Protein AF-A0A2W4LCB9-F1 (afdb_monomer)

Foldseek 3Di:
DDDDDPDDPDPPDPDPDPDDDPPDPVVVVVVVVVVVVVVVVVVVVVVVVVVVVVVVVVVVVLVCQQVQWAKFWWAFQDPQCNLDVDHLVPDDLVSLLVSVVVQDDPVVNVVVCVVPNSVPDHSVVSSVCCCVPRRDTAGPDTGTPCCRPVVVVVVVVVCCVPPVRIDMDIDGNDDPQQCPADADPRSVNGHCVVVVVVVVVVVVVCCVPCVVVVVVVVCCLPPPDDPDPVSVVVVVVVVVVVPDDPVVVVVVD

Solvent-accessible surface area (backbone atoms only — not comparable to full-atom values): 14638 Å² total; per-residue (Å²): 136,81,89,80,82,84,76,81,85,73,76,81,75,78,78,79,61,90,81,66,73,75,88,41,74,69,56,46,53,50,53,50,51,56,47,51,53,51,49,51,53,52,50,50,50,53,50,49,54,51,50,50,51,51,50,53,50,50,51,51,49,51,54,51,53,25,70,36,29,24,35,29,29,34,30,54,74,39,55,72,70,77,74,36,99,56,61,80,87,77,52,52,50,70,58,48,52,50,50,44,55,75,67,43,56,73,68,58,50,53,49,50,38,70,78,52,46,67,88,80,45,54,50,64,59,50,46,52,49,36,48,67,67,42,37,30,75,39,77,79,47,78,41,36,31,62,50,44,69,79,36,38,77,55,52,53,50,52,37,53,73,76,34,75,78,44,46,81,42,85,42,62,67,76,42,72,62,26,55,68,26,50,68,48,96,49,77,93,66,34,18,46,28,55,61,52,51,49,52,52,51,51,51,49,54,48,47,67,52,50,47,60,51,50,53,51,50,51,51,40,58,72,76,68,55,65,100,46,74,69,53,55,52,50,54,51,50,51,53,50,60,72,70,52,60,68,68,58,58,70,70,71,112

Mean predicted aligned error: 12.99 Å

Secondary structure (DSSP, 8-state):
----------PPPP---TTPPP-SHHHHHHHHHHHHHHHHHHHHHHHHHHHHHHHHHHHHHHHHHHHHEEEEEEEESS-HHHH-SS-TTTS-HHHHHHHHHHHS-HHHHHHHHHHS-GGGS-HHHHHHHHHHHTS-EEEEEEE-HHHHHHSHHHHHHHHHHH-TTPEEEEEESSSHHHHHSPP-SSGGG--SHHHHHHHHHHHHHHHHHHHHHHHHHHHIIIII--S-HHHHHHHHHHHHHHHS-HHHHHHH-

pLDDT: mean 84.39, std 12.14, range [38.0, 98.12]

Sequence (253 aa):
MSVSLSAGTEAPAPERALGSLPSTDAEIRRNIAARRARGAVWRWLFAGALAFGILALATLLCTVVDGAFGLAVYEHSVDPRELSDRSLEELSQPELVEIFRANVSAGLFRRYDRERPLAERSAEDVRELIYERVVERRVVASYGLGESLLRRAAVERETAERHPGGVLEWRSWVSLDFLTRPMSSVPERAGIRTALLGSVWMIALTMLIAFPVGVAAAIYLEEYAGRCWWNRLIETNINNLAGVPSIIYGMLG

Nearest PDB structures (foldseek):
  2wa9-assembly2_B  TM=3.145E-01  e=1.152E+00  Escherichia coli
  3o2h-assembly1_A  TM=3.035E-01  e=1.304E+00  Escherichia coli K-12
  3o1f-assembly2_B  TM=3.273E-01  e=1.890E+00  Escherichia coli
  1r6o-assembly1_C  TM=3.177E-01  e=1.670E+00  Escherichia coli

Structure (mmCIF, N/CA/C/O backbone):
data_AF-A0A2W4LCB9-F1
#
_entry.id   AF-A0A2W4LCB9-F1
#
loop_
_atom_site.group_PDB
_atom_site.id
_atom_site.type_symbol
_atom_site.label_atom_id
_atom_site.label_alt_id
_atom_site.label_comp_id
_atom_site.label_asym_id
_atom_site.label_entity_id
_atom_site.label_seq_id
_atom_site.pdbx_PDB_ins_code
_atom_site.Cartn_x
_atom_site.Cartn_y
_atom_site.Cartn_z
_atom_site.occupancy
_atom_site.B_iso_or_equiv
_atom_site.auth_seq_id
_atom_site.auth_comp_id
_atom_site.auth_asym_id
_atom_site.auth_atom_id
_atom_site.pdbx_PDB_model_num
ATOM 1 N N . MET A 1 1 ? 16.446 -21.425 -99.992 1.00 39.00 1 MET A N 1
ATOM 2 C CA . MET A 1 1 ? 16.745 -20.002 -99.743 1.00 39.00 1 MET A CA 1
ATOM 3 C C . MET A 1 1 ? 15.894 -19.553 -98.560 1.00 39.00 1 MET A C 1
ATOM 5 O O . MET A 1 1 ? 14.684 -19.468 -98.690 1.00 39.00 1 MET A O 1
ATOM 9 N N . SER A 1 2 ? 16.557 -19.472 -97.399 1.00 38.00 2 SER A N 1
ATOM 10 C CA . SER A 1 2 ? 16.243 -18.717 -96.168 1.00 38.00 2 SER A CA 1
ATOM 11 C C . SER A 1 2 ? 14.820 -18.740 -95.582 1.00 38.00 2 SER A C 1
ATOM 13 O O . SER A 1 2 ? 13.956 -17.951 -95.951 1.00 38.00 2 SER A O 1
ATOM 15 N N . VAL A 1 3 ? 14.665 -19.578 -94.552 1.00 44.09 3 VAL A N 1
ATOM 16 C CA . VAL A 1 3 ? 13.722 -19.409 -93.436 1.00 44.09 3 VAL A CA 1
ATOM 17 C C . VAL A 1 3 ? 14.169 -18.199 -92.604 1.00 44.09 3 VAL A C 1
ATOM 19 O O . VAL A 1 3 ? 15.294 -18.198 -92.109 1.00 44.09 3 VAL A O 1
ATOM 22 N N . SER A 1 4 ? 13.302 -17.200 -92.428 1.00 42.72 4 SER A N 1
ATOM 23 C CA . SER A 1 4 ? 13.537 -16.061 -91.529 1.00 42.72 4 SER A CA 1
ATOM 24 C C . SER A 1 4 ? 12.499 -16.079 -90.409 1.00 42.72 4 SER A C 1
ATOM 26 O O . SER A 1 4 ? 11.345 -15.703 -90.601 1.00 42.72 4 SER A O 1
ATOM 28 N N . LEU A 1 5 ? 12.925 -16.562 -89.241 1.00 48.06 5 LEU A N 1
ATOM 29 C CA . LEU A 1 5 ? 12.217 -16.456 -87.968 1.00 48.06 5 LEU A CA 1
ATOM 30 C C . LEU A 1 5 ? 12.157 -14.978 -87.554 1.00 48.06 5 LEU A C 1
ATOM 32 O O . LEU A 1 5 ? 13.190 -14.355 -87.317 1.00 48.06 5 LEU A O 1
ATOM 36 N N . SER A 1 6 ? 10.948 -14.421 -87.465 1.00 44.59 6 SER A N 1
ATOM 37 C CA . SER A 1 6 ? 10.710 -13.097 -86.885 1.00 44.59 6 SER A CA 1
ATOM 38 C C . SER A 1 6 ? 10.839 -13.199 -85.365 1.00 44.59 6 SER A C 1
ATOM 40 O O . SER A 1 6 ? 9.889 -13.571 -84.678 1.00 44.59 6 SER A O 1
ATOM 42 N N . ALA A 1 7 ? 12.035 -12.918 -84.851 1.00 48.12 7 ALA A N 1
ATOM 43 C CA . ALA A 1 7 ? 12.294 -12.786 -83.424 1.00 48.12 7 ALA A CA 1
ATOM 44 C C . ALA A 1 7 ? 11.496 -11.602 -82.857 1.00 48.12 7 ALA A C 1
ATOM 46 O O . ALA A 1 7 ? 11.539 -10.494 -83.393 1.00 48.12 7 ALA A O 1
ATOM 47 N N . GLY A 1 8 ? 10.749 -11.858 -81.783 1.00 46.38 8 GLY A N 1
ATOM 48 C CA . GLY A 1 8 ? 10.017 -10.840 -81.045 1.00 46.38 8 GLY A CA 1
ATOM 49 C C . GLY A 1 8 ? 10.965 -9.804 -80.448 1.00 46.38 8 GLY A C 1
ATOM 50 O O . GLY A 1 8 ? 11.916 -10.140 -79.747 1.00 46.38 8 GLY A O 1
ATOM 51 N N . THR A 1 9 ? 10.688 -8.533 -80.708 1.00 49.69 9 THR A N 1
ATOM 52 C CA . THR A 1 9 ? 11.251 -7.410 -79.962 1.00 49.69 9 THR A CA 1
ATOM 53 C C . THR A 1 9 ? 10.410 -7.183 -78.709 1.00 49.69 9 THR A C 1
ATOM 55 O O . THR A 1 9 ? 9.580 -6.276 -78.668 1.00 49.69 9 THR A O 1
ATOM 58 N N . GLU A 1 10 ? 10.604 -8.015 -77.686 1.00 51.06 10 GLU A N 1
ATOM 59 C CA . GLU A 1 10 ? 10.320 -7.586 -76.317 1.00 51.06 10 GLU A CA 1
ATOM 60 C C . GLU A 1 10 ? 11.487 -6.706 -75.868 1.00 51.06 10 GLU A C 1
ATOM 62 O O . GLU A 1 10 ? 12.637 -7.143 -75.804 1.00 51.06 10 GLU A O 1
ATOM 67 N N . ALA A 1 11 ? 11.200 -5.428 -75.618 1.00 58.31 11 ALA A N 1
ATOM 68 C CA . ALA A 1 11 ? 12.146 -4.541 -74.962 1.00 58.31 11 ALA A CA 1
ATOM 69 C C . ALA A 1 11 ? 12.524 -5.152 -73.599 1.00 58.31 11 ALA A C 1
ATOM 71 O O . ALA A 1 11 ? 11.623 -5.595 -72.879 1.00 58.31 11 ALA A O 1
ATOM 72 N N . PRO A 1 12 ? 13.815 -5.190 -73.221 1.00 52.12 12 PRO A N 1
ATOM 73 C CA . PRO A 1 12 ? 14.209 -5.743 -71.934 1.00 52.12 12 PRO A CA 1
ATOM 74 C C . PRO A 1 12 ? 13.508 -4.960 -70.819 1.00 52.12 12 PRO A C 1
ATOM 76 O O . PRO A 1 12 ? 13.600 -3.732 -70.751 1.00 52.12 12 PRO A O 1
ATOM 79 N N . ALA A 1 13 ? 12.766 -5.672 -69.967 1.00 56.66 13 ALA A N 1
ATOM 80 C CA . ALA A 1 13 ? 12.145 -5.087 -68.788 1.00 56.66 13 ALA A CA 1
ATOM 81 C C . ALA A 1 13 ? 13.235 -4.407 -67.940 1.00 56.66 13 ALA A C 1
ATOM 83 O O . ALA A 1 13 ? 14.288 -5.014 -67.729 1.00 56.66 13 ALA A O 1
ATOM 84 N N . PRO A 1 14 ? 13.024 -3.167 -67.460 1.00 58.41 14 PRO A N 1
ATOM 85 C CA . PRO A 1 14 ? 14.053 -2.456 -66.723 1.00 58.41 14 PRO A CA 1
ATOM 86 C C . PRO A 1 14 ? 14.386 -3.235 -65.452 1.00 58.41 14 PRO A C 1
ATOM 88 O O . PRO A 1 14 ? 13.528 -3.489 -64.602 1.00 58.41 14 PRO A O 1
ATOM 91 N N . GLU A 1 15 ? 15.651 -3.627 -65.359 1.00 56.91 15 GLU A N 1
ATOM 92 C CA . GLU A 1 15 ? 16.248 -4.289 -64.213 1.00 56.91 15 GLU A CA 1
ATOM 93 C C . GLU A 1 15 ? 16.057 -3.371 -62.996 1.00 56.91 15 GLU A C 1
ATOM 95 O O . GLU A 1 15 ? 16.656 -2.298 -62.897 1.00 56.91 15 GLU A O 1
ATOM 100 N N . ARG A 1 16 ? 15.130 -3.725 -62.093 1.00 55.84 16 ARG A N 1
ATOM 101 C CA . ARG A 1 16 ? 14.898 -2.955 -60.864 1.00 55.84 16 ARG A CA 1
ATOM 102 C C . ARG A 1 16 ? 16.122 -3.101 -59.972 1.00 55.84 16 ARG A C 1
ATOM 104 O O . ARG A 1 16 ? 16.186 -4.001 -59.139 1.00 55.84 16 ARG A O 1
ATOM 111 N N . ALA A 1 17 ? 17.068 -2.184 -60.133 1.00 54.31 17 ALA A N 1
ATOM 112 C CA . ALA A 1 17 ? 18.167 -1.987 -59.209 1.00 54.31 17 ALA A CA 1
ATOM 113 C C . ALA A 1 17 ? 17.589 -1.728 -57.810 1.00 54.31 17 ALA A C 1
ATOM 115 O O . ALA A 1 17 ? 17.040 -0.654 -57.529 1.00 54.31 17 ALA A O 1
ATOM 116 N N . LEU A 1 18 ? 17.680 -2.744 -56.950 1.00 53.50 18 LEU A N 1
ATOM 117 C CA . LEU A 1 18 ? 17.428 -2.666 -55.515 1.00 53.50 18 LEU A CA 1
ATOM 118 C C . LEU A 1 18 ? 18.322 -1.558 -54.938 1.00 53.50 18 LEU A C 1
ATOM 120 O O . LEU A 1 18 ? 19.508 -1.768 -54.712 1.00 53.50 18 LEU A O 1
ATOM 124 N N . GLY A 1 19 ? 17.752 -0.363 -54.752 1.00 59.06 19 GLY A N 1
ATOM 125 C CA . GLY A 1 19 ? 18.449 0.804 -54.199 1.00 59.06 19 GLY A CA 1
ATOM 126 C C . GLY A 1 19 ? 18.495 2.053 -55.086 1.00 59.06 19 GLY A C 1
ATOM 127 O O . GLY A 1 19 ? 19.059 3.055 -54.656 1.00 59.06 19 GLY A O 1
ATOM 128 N N . SER A 1 20 ? 17.898 2.052 -56.282 1.00 65.88 20 SER A N 1
ATOM 129 C CA . SER A 1 20 ? 17.786 3.287 -57.074 1.00 65.88 20 SER A CA 1
ATOM 130 C C . SER A 1 20 ? 16.819 4.279 -56.410 1.00 65.88 20 SER A C 1
ATOM 132 O O . SER A 1 20 ? 15.684 3.944 -56.059 1.00 65.88 20 SER A O 1
ATOM 134 N N . LEU A 1 21 ? 17.291 5.509 -56.178 1.00 65.56 21 LEU A N 1
ATOM 135 C CA . LEU A 1 21 ? 16.442 6.600 -55.704 1.00 65.56 21 LEU A CA 1
ATOM 136 C C . LEU A 1 21 ? 15.338 6.850 -56.744 1.00 65.56 21 LEU A C 1
ATOM 138 O O . LEU A 1 21 ? 15.631 6.817 -57.939 1.00 65.56 21 LEU A O 1
ATOM 142 N N . PRO A 1 22 ? 14.083 7.091 -56.321 1.00 68.38 22 PRO A N 1
ATOM 143 C CA . PRO A 1 22 ? 12.976 7.310 -57.247 1.00 68.38 22 PRO A CA 1
ATOM 144 C C . PRO A 1 22 ? 13.312 8.474 -58.185 1.00 68.38 22 PRO A C 1
ATOM 146 O O . PRO A 1 22 ? 13.498 9.603 -57.736 1.00 68.38 22 PRO A O 1
ATOM 149 N N . SER A 1 23 ? 13.418 8.186 -59.480 1.00 72.25 23 SER A N 1
ATOM 150 C CA . SER A 1 23 ? 13.933 9.121 -60.487 1.00 72.25 23 SER A CA 1
ATOM 151 C C . SER A 1 23 ? 12.860 10.042 -61.068 1.00 72.25 23 SER A C 1
ATOM 153 O O . SER A 1 23 ? 13.175 10.957 -61.823 1.00 72.25 23 SER A O 1
ATOM 155 N N . THR A 1 24 ? 11.584 9.805 -60.749 1.00 80.00 24 THR A N 1
ATOM 156 C CA . THR A 1 24 ? 10.453 10.535 -61.336 1.00 80.00 24 THR A CA 1
ATOM 157 C C . THR A 1 24 ? 9.559 11.139 -60.256 1.00 80.00 24 THR A C 1
ATOM 159 O O . THR A 1 24 ? 9.131 10.450 -59.327 1.00 80.00 24 THR A O 1
ATOM 162 N N . ASP A 1 25 ? 9.172 12.408 -60.419 1.00 77.12 25 ASP A N 1
ATOM 163 C CA . ASP A 1 25 ? 8.283 13.132 -59.493 1.00 77.12 25 ASP A CA 1
ATOM 164 C C . ASP A 1 25 ? 6.966 12.395 -59.202 1.00 77.12 25 ASP A C 1
ATOM 166 O O . ASP A 1 25 ? 6.405 12.482 -58.106 1.00 77.12 25 ASP A O 1
ATOM 170 N N . ALA A 1 26 ? 6.450 11.639 -60.175 1.00 77.50 26 ALA A N 1
ATOM 171 C CA . ALA A 1 26 ? 5.250 10.825 -60.009 1.00 77.50 26 ALA A CA 1
ATOM 172 C C . ALA A 1 26 ? 5.455 9.656 -59.023 1.00 77.50 26 ALA A C 1
ATOM 174 O O . ALA A 1 26 ? 4.574 9.389 -58.200 1.00 77.50 26 ALA A O 1
ATOM 175 N N . GLU A 1 27 ? 6.615 8.996 -59.060 1.00 74.56 27 GLU A N 1
ATOM 176 C CA . GLU A 1 27 ? 6.967 7.899 -58.150 1.00 74.56 27 GLU A CA 1
ATOM 177 C C . GLU A 1 27 ? 7.253 8.412 -56.738 1.00 74.56 27 GLU A C 1
ATOM 179 O O . GLU A 1 27 ? 6.781 7.826 -55.760 1.00 74.56 27 GLU A O 1
ATOM 184 N N . ILE A 1 28 ? 7.939 9.556 -56.622 1.00 77.12 28 ILE A N 1
ATOM 185 C CA . ILE A 1 28 ? 8.176 10.240 -55.343 1.00 77.12 28 ILE A CA 1
ATOM 186 C C . ILE A 1 28 ? 6.841 10.594 -54.679 1.00 77.12 28 ILE A C 1
ATOM 188 O O . ILE A 1 28 ? 6.607 10.227 -53.524 1.00 77.12 28 ILE A O 1
ATOM 192 N N . ARG A 1 29 ? 5.919 11.243 -55.407 1.00 79.12 29 ARG A N 1
ATOM 193 C CA . ARG A 1 29 ? 4.597 11.617 -54.871 1.00 79.12 29 ARG A CA 1
ATOM 194 C C . ARG A 1 29 ? 3.776 10.401 -54.445 1.00 79.12 29 ARG A C 1
ATOM 196 O O . ARG A 1 29 ? 3.176 10.428 -53.370 1.00 79.12 29 ARG A O 1
ATOM 203 N N . ARG A 1 30 ? 3.786 9.318 -55.229 1.00 78.44 30 ARG A N 1
ATOM 204 C CA . ARG A 1 30 ? 3.079 8.070 -54.894 1.00 78.44 30 ARG A CA 1
ATOM 205 C C . ARG A 1 30 ? 3.659 7.406 -53.639 1.00 78.44 30 ARG A C 1
ATOM 207 O O . ARG A 1 30 ? 2.902 7.020 -52.748 1.00 78.44 30 ARG A O 1
ATOM 214 N N . ASN A 1 31 ? 4.985 7.339 -53.522 1.00 80.00 31 ASN A N 1
ATOM 215 C CA . ASN A 1 31 ? 5.661 6.774 -52.354 1.00 80.00 31 ASN A CA 1
ATOM 216 C C . ASN A 1 31 ? 5.443 7.612 -51.086 1.00 80.00 31 ASN A C 1
ATOM 218 O O . ASN A 1 31 ? 5.194 7.048 -50.019 1.00 80.00 31 ASN A O 1
ATOM 222 N N . ILE A 1 32 ? 5.476 8.945 -51.185 1.00 83.06 32 ILE A N 1
ATOM 223 C CA . ILE A 1 32 ? 5.187 9.845 -50.059 1.00 83.06 32 ILE A CA 1
ATOM 224 C C . ILE A 1 32 ? 3.721 9.726 -49.630 1.00 83.06 32 ILE A C 1
ATOM 226 O O . ILE A 1 32 ? 3.457 9.611 -48.434 1.00 83.06 32 ILE A O 1
ATOM 230 N N . ALA A 1 33 ? 2.769 9.695 -50.568 1.00 82.25 33 ALA A N 1
ATOM 231 C CA . ALA A 1 33 ? 1.350 9.527 -50.254 1.00 82.25 33 ALA A CA 1
ATOM 232 C C . ALA A 1 33 ? 1.078 8.186 -49.548 1.00 82.25 33 ALA A C 1
ATOM 234 O O . ALA A 1 33 ? 0.445 8.159 -48.491 1.00 82.25 33 ALA A O 1
ATOM 235 N N . ALA A 1 34 ? 1.645 7.086 -50.057 1.00 79.00 34 ALA A N 1
ATOM 236 C CA . ALA A 1 34 ? 1.526 5.765 -49.441 1.00 79.00 34 ALA A CA 1
ATOM 237 C C . ALA A 1 34 ? 2.197 5.683 -48.056 1.00 79.00 34 ALA A C 1
ATOM 239 O O . ALA A 1 34 ? 1.736 4.939 -47.188 1.00 79.00 34 ALA A O 1
ATOM 240 N N . ARG A 1 35 ? 3.291 6.422 -47.824 1.00 83.31 35 ARG A N 1
ATOM 241 C CA . ARG A 1 35 ? 3.939 6.528 -46.504 1.00 83.31 35 ARG A CA 1
ATOM 242 C C . ARG A 1 35 ? 3.135 7.395 -45.538 1.00 83.31 35 ARG A C 1
ATOM 244 O O . ARG A 1 35 ? 3.004 7.013 -44.383 1.00 83.31 35 ARG A O 1
ATOM 251 N N . ARG A 1 36 ? 2.553 8.510 -45.996 1.00 83.62 36 ARG A N 1
ATOM 252 C CA . ARG A 1 36 ? 1.676 9.368 -45.179 1.00 83.62 36 ARG A CA 1
ATOM 253 C C . ARG A 1 36 ? 0.410 8.635 -44.747 1.00 83.62 36 ARG A C 1
ATOM 255 O O . ARG A 1 36 ? 0.050 8.725 -43.580 1.00 83.62 36 ARG A O 1
ATOM 262 N N . ALA A 1 37 ? -0.212 7.866 -45.640 1.00 81.81 37 ALA A N 1
ATOM 263 C CA . ALA A 1 37 ? -1.373 7.043 -45.302 1.00 81.81 37 ALA A CA 1
ATOM 264 C C . ALA A 1 37 ? -1.021 5.977 -44.250 1.00 81.81 37 ALA A C 1
ATOM 266 O O . ALA A 1 37 ? -1.672 5.897 -43.212 1.00 81.81 37 ALA A O 1
ATOM 267 N N . ARG A 1 38 ? 0.071 5.223 -44.458 1.00 83.94 38 ARG A N 1
ATOM 268 C CA . ARG A 1 38 ? 0.562 4.245 -43.471 1.00 83.94 38 ARG A CA 1
ATOM 269 C C . ARG A 1 38 ? 0.935 4.899 -42.139 1.00 83.94 38 ARG A C 1
ATOM 271 O O . ARG A 1 38 ? 0.560 4.391 -41.091 1.00 83.94 38 ARG A O 1
ATOM 278 N N . GLY A 1 39 ? 1.622 6.039 -42.168 1.00 87.44 39 GLY A N 1
ATOM 279 C CA . GLY A 1 39 ? 1.977 6.803 -40.971 1.00 87.44 39 GLY A CA 1
ATOM 280 C C . GLY A 1 39 ? 0.754 7.325 -40.217 1.00 87.44 39 GLY A C 1
ATOM 281 O O . GLY A 1 39 ? 0.742 7.304 -38.991 1.00 87.44 39 GLY A O 1
ATOM 282 N N . ALA A 1 40 ? -0.304 7.730 -40.925 1.00 88.81 40 ALA A N 1
ATOM 283 C CA . ALA A 1 40 ? -1.564 8.124 -40.305 1.00 88.81 40 ALA A CA 1
ATOM 284 C C . ALA A 1 40 ? -2.244 6.942 -39.599 1.00 88.81 40 ALA A C 1
ATOM 286 O O . ALA A 1 40 ? -2.695 7.112 -38.470 1.00 88.81 40 ALA A O 1
ATOM 287 N N . VAL A 1 41 ? -2.260 5.755 -40.216 1.00 91.94 41 VAL A N 1
ATOM 288 C CA . VAL A 1 41 ? -2.784 4.527 -39.590 1.00 91.94 41 VAL A CA 1
ATOM 289 C C . VAL A 1 41 ? -2.001 4.188 -38.321 1.00 91.94 41 VAL A C 1
ATOM 291 O O . VAL A 1 41 ? -2.604 4.031 -37.265 1.00 91.94 41 VAL A O 1
ATOM 294 N N . TRP A 1 42 ? -0.666 4.158 -38.387 1.00 93.38 42 TRP A N 1
ATOM 295 C CA . TRP A 1 42 ? 0.172 3.909 -37.209 1.00 93.38 42 TRP A CA 1
ATOM 296 C C . TRP A 1 42 ? -0.042 4.952 -36.113 1.00 93.38 42 TRP A C 1
ATOM 298 O O . TRP A 1 42 ? -0.179 4.590 -34.950 1.00 93.38 42 TRP A O 1
ATOM 308 N N . ARG A 1 43 ? -0.139 6.238 -36.466 1.00 92.88 43 ARG A N 1
ATOM 309 C CA . ARG A 1 43 ? -0.417 7.308 -35.500 1.00 92.88 43 ARG A CA 1
ATOM 310 C C . ARG A 1 43 ? -1.751 7.097 -34.785 1.00 92.88 43 ARG A C 1
ATOM 312 O O . ARG A 1 43 ? -1.810 7.288 -33.577 1.00 92.88 43 ARG A O 1
ATOM 319 N N . TRP A 1 44 ? -2.798 6.690 -35.504 1.00 95.00 44 TRP A N 1
ATOM 320 C CA . TRP A 1 44 ? -4.094 6.379 -34.898 1.00 95.00 44 TRP A CA 1
ATOM 321 C C . TRP A 1 44 ? -4.053 5.119 -34.034 1.00 95.00 44 TRP A C 1
ATOM 323 O O . TRP A 1 44 ? -4.651 5.123 -32.964 1.00 95.00 44 TRP A O 1
ATOM 333 N N . LEU A 1 45 ? -3.306 4.086 -34.435 1.00 96.00 45 LEU A N 1
ATOM 334 C CA . LEU A 1 45 ? -3.087 2.899 -33.603 1.00 96.00 45 LEU A CA 1
ATOM 335 C C . LEU A 1 45 ? -2.374 3.256 -32.292 1.00 96.00 45 LEU A C 1
ATOM 337 O O . LEU A 1 45 ? -2.851 2.886 -31.224 1.00 96.00 45 LEU A O 1
ATOM 341 N N . PHE A 1 46 ? -1.283 4.025 -32.354 1.00 95.94 46 PHE A N 1
ATOM 342 C CA . PHE A 1 46 ? -0.565 4.479 -31.159 1.00 95.94 46 PHE A CA 1
ATOM 343 C C . PHE A 1 46 ? -1.424 5.385 -30.274 1.00 95.94 46 PHE A C 1
ATOM 345 O O . PHE A 1 46 ? -1.453 5.202 -29.060 1.00 95.94 46 PHE A O 1
ATOM 352 N N . ALA A 1 47 ? -2.155 6.335 -30.866 1.00 95.50 47 ALA A N 1
ATOM 353 C CA . ALA A 1 47 ? -3.064 7.201 -30.120 1.00 95.50 47 ALA A CA 1
ATOM 354 C C . ALA A 1 47 ? -4.201 6.402 -29.464 1.00 95.50 47 ALA A C 1
ATOM 356 O O . ALA A 1 47 ? -4.545 6.665 -28.316 1.00 95.50 47 ALA A O 1
ATOM 357 N N . GLY A 1 48 ? -4.744 5.400 -30.161 1.00 97.31 48 GLY A N 1
ATOM 358 C CA . GLY A 1 48 ? -5.757 4.493 -29.627 1.00 97.31 48 GLY A CA 1
ATOM 359 C C . GLY A 1 48 ? -5.229 3.645 -28.471 1.00 97.31 48 GLY A C 1
ATOM 360 O O . GLY A 1 48 ? -5.882 3.560 -27.436 1.00 97.31 48 GLY A O 1
ATOM 361 N N . ALA A 1 49 ? -4.025 3.082 -28.604 1.00 97.31 49 ALA A N 1
ATOM 362 C CA . ALA A 1 49 ? -3.373 2.327 -27.535 1.00 97.31 49 ALA A CA 1
ATOM 363 C C . ALA A 1 49 ? -3.108 3.198 -26.296 1.00 97.31 49 ALA A C 1
ATOM 365 O O . ALA A 1 49 ? -3.375 2.773 -25.173 1.00 97.31 49 ALA A O 1
ATOM 366 N N . LEU A 1 50 ? -2.649 4.439 -26.494 1.00 96.62 50 LEU A N 1
ATOM 367 C CA . LEU A 1 50 ? -2.454 5.398 -25.408 1.00 96.62 50 LEU A CA 1
ATOM 368 C C . LEU A 1 50 ? -3.782 5.766 -24.733 1.00 96.62 50 LEU A C 1
ATOM 370 O O . LEU A 1 50 ? -3.864 5.755 -23.509 1.00 96.62 50 LEU A O 1
ATOM 374 N N . ALA A 1 51 ? -4.827 6.052 -25.514 1.00 97.38 51 ALA A N 1
ATOM 375 C CA . ALA A 1 51 ? -6.150 6.375 -24.985 1.00 97.38 51 ALA A CA 1
ATOM 376 C C . ALA A 1 51 ? -6.743 5.208 -24.185 1.00 97.38 51 ALA A C 1
ATOM 378 O O . ALA A 1 51 ? -7.272 5.420 -23.096 1.00 97.38 51 ALA A O 1
ATOM 379 N N . PHE A 1 52 ? -6.597 3.977 -24.682 1.00 97.69 52 PHE A N 1
ATOM 380 C CA . PHE A 1 52 ? -6.986 2.775 -23.952 1.00 97.69 52 PHE A CA 1
ATOM 381 C C . PHE A 1 52 ? -6.208 2.638 -22.639 1.00 97.69 52 PHE A C 1
ATOM 383 O O . PHE A 1 52 ? -6.815 2.402 -21.599 1.00 97.69 52 PHE A O 1
ATOM 390 N N . GLY A 1 53 ? -4.886 2.843 -22.661 1.00 97.38 53 GLY A N 1
ATOM 391 C CA . GLY A 1 53 ? -4.054 2.808 -21.458 1.00 97.38 53 GLY A CA 1
ATOM 392 C C . GLY A 1 53 ? -4.468 3.852 -20.417 1.00 97.38 53 GLY A C 1
ATOM 393 O O . GLY A 1 53 ? -4.576 3.531 -19.237 1.00 97.38 53 GLY A O 1
ATOM 394 N N . ILE A 1 54 ? -4.768 5.079 -20.853 1.00 97.75 54 ILE A N 1
ATOM 395 C CA . ILE A 1 54 ? -5.266 6.150 -19.977 1.00 97.75 54 ILE A CA 1
ATOM 396 C C . ILE A 1 54 ? -6.625 5.778 -19.387 1.00 97.75 54 ILE A C 1
ATOM 398 O O . ILE A 1 54 ? -6.824 5.941 -18.186 1.00 97.75 54 ILE A O 1
ATOM 402 N N . LEU A 1 55 ? -7.549 5.263 -20.202 1.00 98.06 55 LEU A N 1
ATOM 403 C CA . LEU A 1 55 ? -8.866 4.843 -19.732 1.00 98.06 55 LEU A CA 1
ATOM 404 C C . LEU A 1 55 ? -8.747 3.712 -18.705 1.00 98.06 55 LEU A C 1
ATOM 406 O O . LEU A 1 55 ? -9.341 3.802 -17.637 1.00 98.06 55 LEU A O 1
ATOM 410 N N . ALA A 1 56 ? -7.936 2.691 -18.991 1.00 97.56 56 ALA A N 1
ATOM 411 C CA . ALA A 1 56 ? -7.694 1.580 -18.078 1.00 97.56 56 ALA A CA 1
ATOM 412 C C . ALA A 1 56 ? -7.080 2.056 -16.752 1.00 97.56 56 ALA A C 1
ATOM 414 O O . ALA A 1 56 ? -7.533 1.646 -15.685 1.00 97.56 56 ALA A O 1
ATOM 415 N N . LEU A 1 57 ? -6.095 2.961 -16.805 1.00 97.00 57 LEU A N 1
ATOM 416 C CA . LEU A 1 57 ? -5.487 3.551 -15.613 1.00 97.00 57 LEU A CA 1
ATOM 417 C C . LEU A 1 57 ? -6.492 4.393 -14.819 1.00 97.00 57 LEU A C 1
ATOM 419 O O . LEU A 1 57 ? -6.519 4.310 -13.595 1.00 97.00 57 LEU A O 1
ATOM 423 N N . ALA A 1 58 ? -7.330 5.179 -15.497 1.00 97.19 58 ALA A N 1
ATOM 424 C CA . ALA A 1 58 ? -8.369 5.975 -14.857 1.00 97.19 58 ALA A CA 1
ATOM 425 C C . ALA A 1 58 ? -9.405 5.079 -14.165 1.00 97.19 58 ALA A C 1
ATOM 427 O O . ALA A 1 58 ? -9.734 5.316 -13.006 1.00 97.19 58 ALA A O 1
ATOM 428 N N . THR A 1 59 ? -9.863 4.012 -14.828 1.00 96.62 59 THR A N 1
ATOM 429 C CA . THR A 1 59 ? -10.759 3.020 -14.224 1.00 96.62 59 THR A CA 1
ATOM 430 C C . THR A 1 59 ? -10.111 2.366 -13.011 1.00 96.62 59 THR A C 1
ATOM 432 O O . THR A 1 59 ? -10.733 2.317 -11.953 1.00 96.62 59 THR A O 1
ATOM 435 N N . LEU A 1 60 ? -8.854 1.928 -13.125 1.00 96.44 60 LEU A N 1
ATOM 436 C CA . LEU A 1 60 ? -8.123 1.346 -12.004 1.00 96.44 60 LEU A CA 1
ATOM 437 C C . LEU A 1 60 ? -8.039 2.333 -10.834 1.00 96.44 60 LEU A C 1
ATOM 439 O O . LEU A 1 60 ? -8.354 1.975 -9.702 1.00 96.44 60 LEU A O 1
ATOM 443 N N . LEU A 1 61 ? -7.690 3.590 -11.099 1.00 95.50 61 LEU A N 1
ATOM 444 C CA . LEU A 1 61 ? -7.610 4.614 -10.065 1.00 95.50 61 LEU A CA 1
ATOM 445 C C . LEU A 1 61 ? -8.967 4.838 -9.387 1.00 95.50 61 LEU A C 1
ATOM 447 O O . LEU A 1 61 ? -9.025 4.886 -8.161 1.00 95.50 61 LEU A O 1
ATOM 451 N N . CYS A 1 62 ? -10.056 4.904 -10.156 1.00 94.38 62 CYS A N 1
ATOM 452 C CA . CYS A 1 62 ? -11.405 4.992 -9.604 1.00 94.38 62 CYS A CA 1
ATOM 453 C C . CYS A 1 62 ? -11.733 3.789 -8.712 1.00 94.38 62 CYS A C 1
ATOM 455 O O . CYS A 1 62 ? -12.234 3.994 -7.614 1.00 94.38 62 CYS A O 1
ATOM 457 N N . THR A 1 63 ? -11.403 2.561 -9.126 1.00 94.25 63 THR A N 1
ATOM 458 C CA . THR A 1 63 ? -11.641 1.363 -8.295 1.00 94.25 63 THR A CA 1
ATOM 459 C C . THR A 1 63 ? -10.815 1.362 -7.010 1.00 94.25 63 THR A C 1
ATOM 461 O O . THR A 1 63 ? -11.308 0.968 -5.958 1.00 94.25 63 THR A O 1
ATOM 464 N N . VAL A 1 64 ? -9.572 1.851 -7.066 1.00 93.88 64 VAL A N 1
ATOM 465 C CA . VAL A 1 64 ? -8.700 1.951 -5.891 1.00 93.88 64 VAL A CA 1
ATOM 466 C C . VAL A 1 64 ? -9.234 2.991 -4.913 1.00 93.88 64 VAL A C 1
ATOM 468 O O . VAL A 1 64 ? -9.304 2.721 -3.719 1.00 93.88 64 VAL A O 1
ATOM 471 N N . VAL A 1 65 ? -9.632 4.167 -5.403 1.00 93.56 65 VAL A N 1
ATOM 472 C CA . VAL A 1 65 ? -10.217 5.221 -4.563 1.00 93.56 65 VAL A CA 1
ATOM 473 C C . VAL A 1 65 ? -11.544 4.758 -3.963 1.00 93.56 65 VAL A C 1
ATOM 475 O O . VAL A 1 65 ? -11.777 4.978 -2.778 1.00 93.56 65 VAL A O 1
ATOM 478 N N . ASP A 1 66 ? -12.378 4.074 -4.746 1.00 94.19 66 ASP A N 1
ATOM 479 C CA . ASP A 1 66 ? -13.649 3.528 -4.275 1.00 94.19 66 ASP A CA 1
ATOM 480 C C . ASP A 1 66 ? -13.465 2.503 -3.149 1.00 94.19 66 ASP A C 1
ATOM 482 O O . ASP A 1 66 ? -14.170 2.568 -2.149 1.00 94.19 66 ASP A O 1
ATOM 486 N N . GLY A 1 67 ? -12.465 1.623 -3.252 1.00 89.25 67 GLY A N 1
ATOM 487 C CA . GLY A 1 67 ? -12.140 0.665 -2.192 1.00 89.25 67 GLY A CA 1
ATOM 488 C C . GLY A 1 67 ? -11.401 1.267 -0.988 1.00 89.25 67 GLY A C 1
ATOM 489 O O . GLY A 1 67 ? -11.450 0.711 0.107 1.00 89.25 67 GLY A O 1
ATOM 490 N N . ALA A 1 68 ? -10.704 2.394 -1.160 1.00 90.31 68 ALA A N 1
ATOM 491 C CA . ALA A 1 68 ? -9.878 2.996 -0.111 1.00 90.31 68 ALA A CA 1
ATOM 492 C C . ALA A 1 68 ? -10.671 3.832 0.908 1.00 90.31 68 ALA A C 1
ATOM 494 O O . ALA A 1 68 ? -10.208 4.015 2.041 1.00 90.31 68 ALA A O 1
ATOM 495 N N . PHE A 1 69 ? -11.844 4.336 0.525 1.00 93.25 69 PHE A N 1
ATOM 496 C CA . PHE A 1 69 ? -12.648 5.248 1.334 1.00 93.25 69 PHE A CA 1
ATOM 497 C C . PHE A 1 69 ? -14.115 4.833 1.313 1.00 93.25 69 PHE A C 1
ATOM 499 O O . PHE A 1 69 ? -14.627 4.467 0.264 1.00 93.25 69 PHE A O 1
ATOM 506 N N . GLY A 1 70 ? -14.814 4.958 2.439 1.00 91.62 70 GLY A N 1
ATOM 507 C CA . GLY A 1 70 ? -16.252 4.710 2.476 1.00 91.62 70 GLY A CA 1
ATOM 508 C C . GLY A 1 70 ? -16.790 4.511 3.885 1.00 91.62 70 GLY A C 1
ATOM 509 O O . GLY A 1 70 ? -16.193 4.961 4.864 1.00 91.62 70 GLY A O 1
ATOM 510 N N . LEU A 1 71 ? -17.938 3.852 3.986 1.00 90.81 71 LEU A N 1
ATOM 511 C CA . LEU A 1 71 ? -18.575 3.496 5.246 1.00 90.81 71 LEU A CA 1
ATOM 512 C C . LEU A 1 71 ? -18.190 2.076 5.651 1.00 90.81 71 LEU A C 1
ATOM 514 O O . LEU A 1 71 ? -18.192 1.156 4.838 1.00 90.81 71 LEU A O 1
ATOM 518 N N . ALA A 1 72 ? -17.901 1.895 6.931 1.00 89.44 72 ALA A N 1
ATOM 519 C CA . ALA A 1 72 ? -17.697 0.594 7.542 1.00 89.44 72 ALA A CA 1
ATOM 520 C C . ALA A 1 72 ? -18.715 0.394 8.668 1.00 89.44 72 ALA A C 1
ATOM 522 O O . ALA A 1 72 ? -19.019 1.325 9.416 1.00 89.44 72 ALA A O 1
ATOM 523 N N . VAL A 1 73 ? -19.242 -0.823 8.765 1.00 88.69 73 VAL A N 1
ATOM 524 C CA . VAL A 1 73 ? -20.142 -1.255 9.833 1.00 88.69 73 VAL A CA 1
ATOM 525 C C . VAL A 1 73 ? -19.297 -1.870 10.928 1.00 88.69 73 VAL A C 1
ATOM 527 O O . VAL A 1 73 ? -18.614 -2.873 10.703 1.00 88.69 73 VAL A O 1
ATOM 530 N N . TYR A 1 74 ? -19.357 -1.263 12.105 1.00 82.88 74 TYR A N 1
ATOM 531 C CA . TYR A 1 74 ? -18.700 -1.758 13.299 1.00 82.88 74 TYR A CA 1
ATOM 532 C C . TYR A 1 74 ? -19.721 -2.444 14.190 1.00 82.88 74 TYR A C 1
ATOM 534 O O . TYR A 1 74 ? -20.660 -1.798 14.651 1.00 82.88 74 TYR A O 1
ATOM 542 N N . GLU A 1 75 ? -19.496 -3.717 14.481 1.00 82.19 75 GLU A N 1
ATOM 543 C CA . GLU A 1 75 ? -20.220 -4.442 15.524 1.00 82.19 75 GLU A CA 1
ATOM 544 C C . GLU A 1 75 ? -19.247 -4.807 16.643 1.00 82.19 75 GLU A C 1
ATOM 546 O O . GLU A 1 75 ? -18.049 -5.014 16.417 1.00 82.19 75 GLU A O 1
ATOM 551 N N . HIS A 1 76 ? -19.755 -4.851 17.871 1.00 77.44 76 HIS A N 1
ATOM 552 C CA . HIS A 1 76 ? -18.998 -5.404 18.985 1.00 77.44 76 HIS A CA 1
ATOM 553 C C . HIS A 1 76 ? -18.927 -6.919 18.820 1.00 77.44 76 HIS A C 1
ATOM 555 O O . HIS A 1 76 ? -19.951 -7.558 18.599 1.00 77.44 76 HIS A O 1
ATOM 561 N N . SER A 1 77 ? -17.724 -7.494 18.916 1.00 67.19 77 SER A N 1
ATOM 562 C CA . SER A 1 77 ? -17.561 -8.946 18.765 1.00 67.19 77 SER A CA 1
ATOM 563 C C . SER A 1 77 ? -18.349 -9.743 19.812 1.00 67.19 77 SER A C 1
ATOM 565 O O . SER A 1 77 ? -18.765 -10.860 19.516 1.00 67.19 77 SER A O 1
ATOM 567 N N . VAL A 1 78 ? -18.524 -9.182 21.012 1.00 73.12 78 VAL A N 1
ATOM 568 C CA . VAL A 1 78 ? -19.422 -9.659 22.070 1.00 73.12 78 VAL A CA 1
ATOM 569 C C . VAL A 1 78 ? -19.984 -8.423 22.775 1.00 73.12 78 VAL A C 1
ATOM 571 O O . VAL A 1 78 ? -19.212 -7.524 23.131 1.00 73.12 78 VAL A O 1
ATOM 574 N N . ASP A 1 79 ? -21.304 -8.341 22.955 1.00 69.81 79 ASP A N 1
ATOM 575 C CA . ASP A 1 79 ? -21.915 -7.235 23.702 1.00 69.81 79 ASP A CA 1
ATOM 576 C C . ASP A 1 79 ? -21.494 -7.343 25.183 1.00 69.81 79 ASP A C 1
ATOM 578 O O . ASP A 1 79 ? -21.587 -8.429 25.764 1.00 69.81 79 ASP A O 1
ATOM 582 N N . PRO A 1 80 ? -21.040 -6.255 25.839 1.00 68.81 80 PRO A N 1
ATOM 583 C CA . PRO A 1 80 ? -20.731 -6.256 27.271 1.00 68.81 80 PRO A CA 1
ATOM 584 C C . PRO A 1 80 ? -21.817 -6.874 28.153 1.00 68.81 80 PRO A C 1
ATOM 586 O O . PRO A 1 80 ? -21.508 -7.437 29.199 1.00 68.81 80 PRO A O 1
ATOM 589 N N . ARG A 1 81 ? -23.082 -6.771 27.731 1.00 67.69 81 ARG A N 1
ATOM 590 C CA . ARG A 1 81 ? -24.244 -7.300 28.453 1.00 67.69 81 ARG A CA 1
ATOM 591 C C . ARG A 1 81 ? -24.416 -8.811 28.313 1.00 67.69 81 ARG A C 1
ATOM 593 O O . ARG A 1 81 ?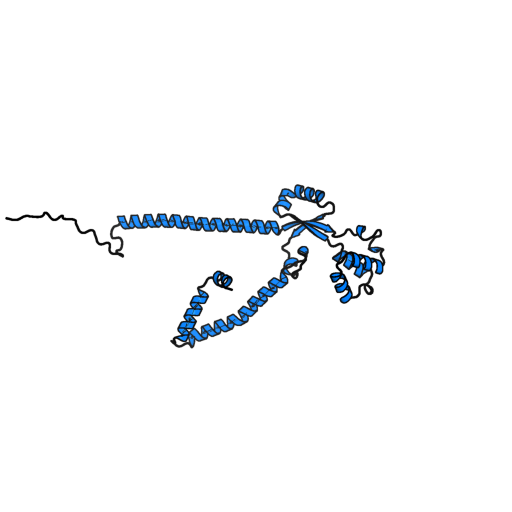 -25.092 -9.410 29.137 1.00 67.69 81 ARG A O 1
ATOM 600 N N . GLU A 1 82 ? -23.813 -9.429 27.300 1.00 72.81 82 GLU A N 1
ATOM 601 C CA . GLU A 1 82 ? -23.804 -10.888 27.127 1.00 72.81 82 GLU A CA 1
ATOM 602 C C . GLU A 1 82 ? -22.700 -11.561 27.956 1.00 72.81 82 GLU A C 1
ATOM 604 O O . GLU A 1 82 ? -22.772 -12.758 28.229 1.00 72.81 82 GLU A O 1
ATOM 609 N N . LEU A 1 83 ? -21.682 -10.801 28.379 1.00 74.00 83 LEU A N 1
ATOM 610 C CA . LEU A 1 83 ? -20.554 -11.318 29.160 1.00 74.00 83 LEU A CA 1
ATOM 611 C C . LEU A 1 83 ?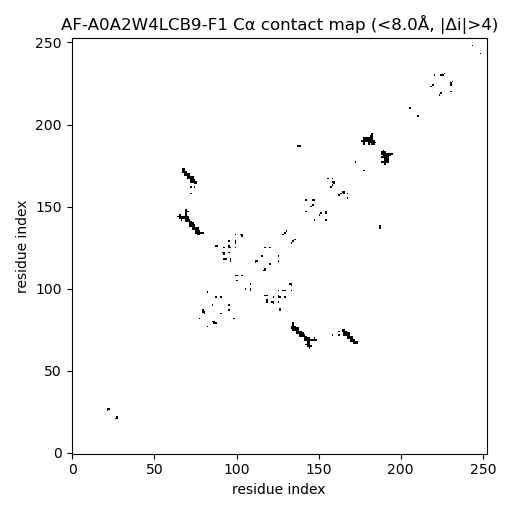 -20.912 -11.576 30.630 1.00 74.00 83 LEU A C 1
ATOM 613 O O . LEU A 1 83 ? -20.324 -12.464 31.250 1.00 74.00 83 LEU A O 1
ATOM 617 N N . SER A 1 84 ? -21.856 -10.816 31.192 1.00 76.06 84 SER A N 1
ATOM 618 C CA . SER A 1 84 ? -22.357 -11.010 32.556 1.00 76.06 84 SER A CA 1
ATOM 619 C C . SER A 1 84 ? -23.684 -10.291 32.807 1.00 76.06 84 SER A C 1
ATOM 621 O O . SER A 1 84 ? -23.913 -9.200 32.296 1.00 76.06 84 SER A O 1
ATOM 623 N N . ASP A 1 85 ? -24.506 -10.849 33.704 1.00 75.31 85 ASP A N 1
ATOM 624 C CA . ASP A 1 85 ? -25.776 -10.244 34.149 1.00 75.31 85 ASP A CA 1
ATOM 625 C C . ASP A 1 85 ? -25.592 -8.898 34.884 1.00 75.31 85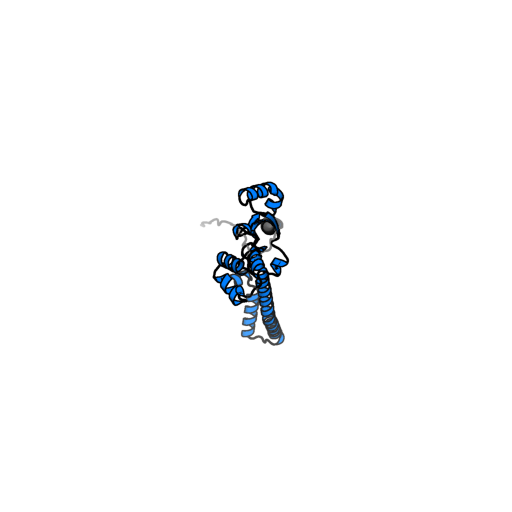 ASP A C 1
ATOM 627 O O . ASP A 1 85 ? -26.520 -8.094 34.981 1.00 75.31 85 ASP A O 1
ATOM 631 N N . ARG A 1 86 ? -24.393 -8.659 35.433 1.00 78.75 86 ARG A N 1
ATOM 632 C CA . ARG A 1 86 ? -23.982 -7.409 36.096 1.00 78.75 86 ARG A CA 1
ATOM 633 C C . ARG A 1 86 ? -23.017 -6.629 35.210 1.00 78.75 86 ARG A C 1
ATOM 635 O O . ARG A 1 86 ? -22.374 -7.209 34.341 1.00 78.75 86 ARG A O 1
ATOM 642 N N . SER A 1 87 ? -22.873 -5.327 35.452 1.00 79.62 87 SER A N 1
ATOM 643 C CA . SER A 1 87 ? -21.885 -4.516 34.730 1.00 79.62 87 SER A CA 1
ATOM 644 C C . SER A 1 87 ? -20.467 -5.040 34.980 1.00 79.62 87 SER A C 1
ATOM 646 O O . SER A 1 87 ? -20.118 -5.364 36.115 1.00 79.62 87 SER A O 1
ATOM 648 N N . LEU A 1 88 ? -19.620 -5.051 33.943 1.00 77.69 88 LEU A N 1
ATOM 649 C CA . LEU A 1 88 ? -18.201 -5.425 34.051 1.00 77.69 88 LEU A CA 1
ATOM 650 C C . LEU A 1 88 ? -17.438 -4.573 35.082 1.00 77.69 88 LEU A C 1
ATOM 652 O O . LEU A 1 88 ? -16.380 -4.974 35.557 1.00 77.69 88 LEU A O 1
ATOM 656 N N . GLU A 1 89 ? -17.958 -3.393 35.426 1.00 79.44 89 GLU A N 1
ATOM 657 C CA . GLU A 1 89 ? -17.384 -2.495 36.432 1.00 79.44 89 GLU A CA 1
ATOM 658 C C . GLU A 1 89 ? -17.608 -2.953 37.877 1.00 79.44 89 GLU A C 1
ATOM 660 O O . GLU A 1 89 ? -16.861 -2.552 38.767 1.00 79.44 89 GLU A O 1
ATOM 665 N N . GLU A 1 90 ? -18.613 -3.796 38.105 1.00 83.69 90 GLU A N 1
ATOM 666 C CA . GLU A 1 90 ? -19.005 -4.299 39.426 1.00 83.69 90 GLU A CA 1
ATOM 667 C C . GLU A 1 90 ? -18.392 -5.673 39.732 1.00 83.69 90 GLU A C 1
ATOM 669 O O . GLU A 1 90 ? -18.518 -6.183 40.848 1.00 83.69 90 GLU A O 1
ATOM 674 N N . LEU A 1 91 ? -17.750 -6.289 38.737 1.00 85.12 91 LEU A N 1
ATOM 675 C CA . LEU A 1 91 ? -17.163 -7.615 38.854 1.00 85.12 91 LEU A CA 1
ATOM 676 C C . LEU A 1 91 ? -15.819 -7.579 39.579 1.00 85.12 91 LEU A C 1
ATOM 678 O O . LEU A 1 91 ? -14.989 -6.684 39.407 1.00 85.12 91 LEU A O 1
ATOM 682 N N . SER A 1 92 ? -15.584 -8.619 40.369 1.00 86.94 92 SER A N 1
ATOM 683 C CA . SER A 1 92 ? -14.303 -8.851 41.018 1.00 86.94 92 SER A CA 1
ATOM 684 C C . SER A 1 92 ? -13.247 -9.317 40.009 1.00 86.94 92 SER A C 1
ATOM 686 O O . SER A 1 92 ? -13.546 -9.904 38.969 1.00 86.94 92 SER A O 1
ATOM 688 N N . GLN A 1 93 ? -11.973 -9.088 40.329 1.00 89.56 93 GLN A N 1
ATOM 689 C CA . GLN A 1 93 ? -10.854 -9.497 39.475 1.00 89.56 93 GLN A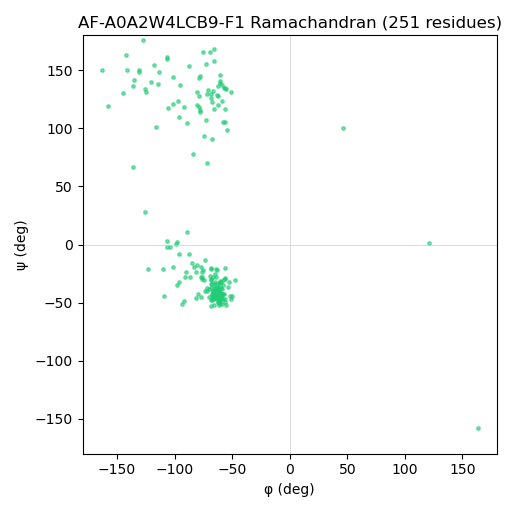 CA 1
ATOM 690 C C . GLN A 1 93 ? -10.900 -10.991 39.072 1.00 89.56 93 GLN A C 1
ATOM 692 O O . GLN A 1 93 ? -10.703 -11.267 37.889 1.00 89.56 93 GLN A O 1
ATOM 697 N N . PRO A 1 94 ? -11.182 -11.962 39.968 1.00 88.75 94 PRO A N 1
ATOM 698 C CA . PRO A 1 94 ? -11.253 -13.370 39.575 1.00 88.75 94 PRO A CA 1
ATOM 699 C C . PRO A 1 94 ? -12.359 -13.646 38.549 1.00 88.75 94 PRO A C 1
ATOM 701 O O . PRO A 1 94 ? -12.127 -14.385 37.596 1.00 88.75 94 PRO A O 1
ATOM 704 N N . GLU A 1 95 ? -13.525 -13.007 38.699 1.00 87.94 95 GLU A N 1
ATOM 705 C CA . GLU A 1 95 ? -14.644 -13.126 37.752 1.00 87.94 95 GLU A CA 1
ATOM 706 C C . GLU A 1 95 ? -14.258 -12.574 36.372 1.00 87.94 95 GLU A C 1
ATOM 708 O O . GLU A 1 95 ? -14.520 -13.207 35.352 1.00 87.94 95 GLU A O 1
ATOM 713 N N . LEU A 1 96 ? -13.557 -11.437 36.325 1.00 85.75 96 LEU A N 1
ATOM 714 C CA . LEU A 1 96 ? -13.056 -10.863 35.073 1.00 85.75 96 LEU A CA 1
ATOM 715 C C . LEU A 1 96 ? -12.034 -11.785 34.388 1.00 85.75 96 LEU A C 1
ATOM 717 O O . LEU A 1 96 ? -12.064 -11.950 33.170 1.00 85.75 96 LEU A O 1
ATOM 721 N N . VAL A 1 97 ? -11.147 -12.435 35.147 1.00 88.25 97 VAL A N 1
ATOM 722 C CA . VAL A 1 97 ? -10.183 -13.401 34.589 1.00 88.25 97 VAL A CA 1
ATOM 723 C C . VAL A 1 97 ? -10.890 -14.636 34.020 1.00 88.25 97 VAL A C 1
ATOM 725 O O . VAL A 1 97 ? -10.473 -15.139 32.973 1.00 88.25 97 VAL A O 1
ATOM 728 N N . GLU A 1 98 ? -11.958 -15.107 34.668 1.00 88.88 98 GLU A N 1
ATOM 729 C CA . GLU A 1 98 ? -12.805 -16.207 34.188 1.00 88.88 98 GLU A CA 1
ATOM 730 C C . GLU A 1 98 ? -13.472 -15.840 32.852 1.00 88.88 98 GLU A C 1
ATOM 732 O O . GLU A 1 98 ? -13.344 -16.574 31.870 1.00 88.88 98 GLU A O 1
ATOM 737 N N . ILE A 1 99 ? -14.096 -14.658 32.785 1.00 86.31 99 ILE A N 1
ATOM 738 C CA . ILE A 1 99 ? -14.731 -14.129 31.570 1.00 86.31 99 ILE A CA 1
ATOM 739 C C . ILE A 1 99 ? -13.700 -13.981 30.451 1.00 86.31 99 ILE A C 1
ATOM 741 O O . ILE A 1 99 ? -13.940 -14.415 29.323 1.00 86.31 99 ILE A O 1
ATOM 745 N N . PHE A 1 100 ? -12.528 -13.418 30.754 1.00 85.94 100 PHE A N 1
ATOM 746 C CA . PHE A 1 100 ? -11.451 -13.282 29.780 1.00 85.94 100 PHE A CA 1
ATOM 747 C C . PHE A 1 100 ? -11.008 -14.651 29.258 1.00 85.94 100 PHE A C 1
ATOM 749 O O . PHE A 1 100 ? -10.909 -14.838 28.051 1.00 85.94 100 PHE A O 1
ATOM 756 N N . ARG A 1 101 ? -10.802 -15.639 30.140 1.00 87.12 101 ARG A N 1
ATOM 757 C CA . ARG A 1 101 ? -10.429 -17.010 29.756 1.00 87.12 101 ARG A CA 1
ATOM 758 C C . ARG A 1 101 ? -11.485 -17.676 28.873 1.00 87.12 101 ARG A C 1
ATOM 760 O O . ARG A 1 101 ? -11.108 -18.365 27.930 1.00 87.12 101 ARG A O 1
ATOM 767 N N . ALA A 1 102 ? -12.767 -17.497 29.183 1.00 85.81 102 ALA A N 1
ATOM 768 C CA . ALA A 1 102 ? -13.869 -18.113 28.449 1.00 85.81 102 ALA A CA 1
ATOM 769 C C . ALA A 1 102 ? -14.029 -17.544 27.029 1.00 85.81 102 ALA A C 1
ATOM 771 O O . ALA A 1 102 ? -14.442 -18.266 26.124 1.00 85.81 102 ALA A O 1
ATOM 772 N N . ASN A 1 103 ? -13.665 -16.275 26.826 1.00 86.31 103 ASN A N 1
ATOM 773 C CA . ASN A 1 103 ? -13.899 -15.557 25.573 1.00 86.31 103 ASN A CA 1
ATOM 774 C C . ASN A 1 103 ? -12.649 -15.384 24.692 1.00 86.31 103 ASN A C 1
ATOM 776 O O . ASN A 1 103 ? -12.744 -14.853 23.588 1.00 86.31 103 ASN A O 1
ATOM 780 N N . VAL A 1 104 ? -11.472 -15.839 25.136 1.00 85.00 104 VAL A N 1
ATOM 781 C CA . VAL A 1 104 ? -10.236 -15.783 24.340 1.00 85.00 104 VAL A CA 1
ATOM 782 C C . VAL A 1 104 ? -9.673 -17.167 24.042 1.00 85.00 104 VAL A C 1
ATOM 784 O O . VAL A 1 104 ? -9.849 -18.126 24.789 1.00 85.00 104 VAL A O 1
ATOM 787 N N . SER A 1 105 ? -8.911 -17.280 22.951 1.00 84.69 105 SER A N 1
ATOM 788 C CA . SER A 1 105 ? -8.210 -18.532 22.649 1.00 84.69 105 SER A CA 1
ATOM 789 C C . SER A 1 105 ? -7.213 -18.904 23.757 1.00 84.69 105 SER A C 1
ATOM 791 O O . SER A 1 105 ? -6.518 -18.046 24.311 1.00 84.69 105 SER A O 1
ATOM 793 N N . ALA A 1 106 ? -7.042 -20.206 24.012 1.00 84.88 106 ALA A N 1
ATOM 794 C CA . ALA A 1 106 ? -6.076 -20.705 24.998 1.00 84.88 106 ALA A CA 1
ATOM 795 C C . ALA A 1 106 ? -4.632 -20.232 24.722 1.00 84.88 106 ALA A C 1
ATOM 797 O O . ALA A 1 106 ? -3.824 -20.092 25.639 1.00 84.88 106 ALA A O 1
ATOM 798 N N . GLY A 1 107 ? -4.289 -19.976 23.454 1.00 83.62 107 GLY A N 1
ATOM 799 C CA . GLY A 1 107 ? -3.007 -19.386 23.071 1.00 83.62 107 GLY A CA 1
ATOM 800 C C . GLY A 1 107 ? -2.855 -17.940 23.546 1.00 83.62 107 GLY A C 1
ATOM 801 O O . GLY A 1 107 ? -1.820 -17.604 24.121 1.00 83.62 107 GLY A O 1
ATOM 802 N N . LEU A 1 108 ? -3.888 -17.113 23.351 1.00 84.44 108 LEU A N 1
ATOM 803 C CA . LEU A 1 108 ? -3.891 -15.711 23.772 1.00 84.44 108 LEU A CA 1
ATOM 804 C C . LEU A 1 108 ? -3.840 -15.592 25.299 1.00 84.44 108 LEU A C 1
ATOM 806 O O . LEU A 1 108 ? -3.007 -14.850 25.814 1.00 84.44 108 LEU A O 1
ATOM 810 N N . PHE A 1 109 ? -4.647 -16.386 26.013 1.00 88.62 109 PHE A N 1
ATOM 811 C CA . PHE A 1 109 ? -4.637 -16.424 27.479 1.00 88.62 109 PHE A CA 1
ATOM 812 C C . PHE A 1 109 ? -3.234 -16.733 28.019 1.00 88.62 109 PHE A C 1
ATOM 814 O O . PHE A 1 109 ? -2.679 -15.960 28.796 1.00 88.62 109 PHE A O 1
ATOM 821 N N . ARG A 1 110 ? -2.605 -17.817 27.533 1.00 88.88 110 ARG A N 1
ATOM 822 C CA . ARG A 1 110 ? -1.247 -18.218 27.948 1.00 88.88 110 ARG A CA 1
ATOM 823 C C . ARG A 1 110 ? -0.187 -17.165 27.639 1.00 88.88 110 ARG A C 1
ATOM 825 O O . ARG A 1 110 ? 0.797 -17.073 28.366 1.00 88.88 110 ARG A O 1
ATOM 832 N N . ARG A 1 111 ? -0.344 -16.410 26.548 1.00 86.38 111 ARG A N 1
ATOM 833 C CA . ARG A 1 111 ? 0.590 -15.339 26.190 1.00 86.38 111 ARG A CA 1
ATOM 834 C C . ARG A 1 111 ? 0.539 -14.209 27.216 1.00 86.38 111 ARG A C 1
ATOM 836 O O . ARG A 1 111 ? 1.585 -13.849 27.745 1.00 86.38 111 ARG A O 1
ATOM 843 N N . TYR A 1 112 ? -0.652 -13.695 27.517 1.00 85.94 112 TYR A N 1
ATOM 844 C CA . TYR A 1 112 ? -0.811 -12.611 28.490 1.00 85.94 112 TYR A CA 1
ATOM 845 C C . TYR A 1 112 ? -0.404 -13.033 29.898 1.00 85.94 112 TYR A C 1
ATOM 847 O O . TYR A 1 112 ? 0.250 -12.256 30.591 1.00 85.94 112 TYR A O 1
ATOM 855 N N . ASP A 1 113 ? -0.733 -14.265 30.285 1.00 88.00 113 ASP A N 1
ATOM 856 C CA . ASP A 1 113 ? -0.367 -14.824 31.585 1.00 88.00 113 ASP A CA 1
ATOM 857 C C . ASP A 1 113 ? 1.156 -15.003 31.732 1.00 88.00 113 ASP A C 1
ATOM 859 O O . ASP A 1 113 ? 1.713 -14.768 32.799 1.00 88.00 113 ASP A O 1
ATOM 863 N N . ARG A 1 114 ? 1.863 -15.324 30.635 1.00 88.25 114 ARG A N 1
ATOM 864 C CA . ARG A 1 114 ? 3.334 -15.385 30.603 1.00 88.25 114 ARG A CA 1
ATOM 865 C C . ARG A 1 114 ? 3.992 -14.004 30.659 1.00 88.25 114 ARG A C 1
ATOM 867 O O . ARG A 1 114 ? 5.060 -13.880 31.247 1.00 88.25 114 ARG A O 1
ATOM 874 N N . GLU A 1 115 ? 3.410 -12.998 30.006 1.00 85.88 115 GLU A N 1
ATOM 875 C CA . GLU A 1 115 ? 3.939 -11.624 30.011 1.00 85.88 115 GLU A CA 1
ATOM 876 C C . GLU A 1 115 ? 3.768 -10.959 31.389 1.00 85.88 115 GLU A C 1
ATOM 878 O O . GLU A 1 115 ? 4.707 -10.353 31.899 1.00 85.88 115 GLU A O 1
ATOM 883 N N . ARG A 1 116 ? 2.584 -11.094 32.001 1.00 85.50 116 ARG A N 1
ATOM 884 C CA . ARG A 1 116 ? 2.307 -10.736 33.402 1.00 85.50 116 ARG A CA 1
ATOM 885 C C . ARG A 1 116 ? 1.075 -11.515 33.875 1.00 85.50 116 ARG A C 1
ATOM 887 O O . ARG A 1 116 ? 0.006 -11.269 33.292 1.00 85.50 116 ARG A O 1
ATOM 894 N N . PRO A 1 117 ? 1.188 -12.371 34.910 1.00 90.06 117 PRO A N 1
ATOM 895 C CA . PRO A 1 117 ? 0.092 -13.220 35.365 1.00 90.06 117 PRO A CA 1
ATOM 896 C C . PRO A 1 117 ? -1.193 -12.433 35.594 1.00 90.06 117 PRO A C 1
ATOM 898 O O . PRO A 1 117 ? -1.182 -11.391 36.249 1.00 90.06 117 PRO A O 1
ATOM 901 N N . LEU A 1 118 ? -2.314 -12.916 35.055 1.00 85.25 118 LEU A N 1
ATOM 902 C CA . LEU A 1 118 ? -3.599 -12.198 35.123 1.00 85.25 118 LEU A CA 1
ATOM 903 C C . LEU A 1 118 ? -4.109 -12.056 36.569 1.00 85.25 118 LEU A C 1
ATOM 905 O O . LEU A 1 118 ? -4.768 -11.073 36.902 1.00 85.25 118 LEU A O 1
ATOM 909 N N . ALA A 1 119 ? -3.733 -12.997 37.439 1.00 82.88 119 ALA A N 1
ATOM 910 C CA . ALA A 1 119 ? -4.022 -12.964 38.872 1.00 82.88 119 ALA A CA 1
ATOM 911 C C . ALA A 1 119 ? -3.273 -11.848 39.630 1.00 82.88 119 ALA A C 1
ATOM 913 O O . ALA A 1 119 ? -3.702 -11.447 40.707 1.00 82.88 119 ALA A O 1
ATOM 914 N N . GLU A 1 120 ? -2.187 -11.312 39.071 1.00 86.31 120 GLU A N 1
ATOM 915 C CA . GLU A 1 120 ? -1.388 -10.228 39.669 1.00 86.31 120 GLU A CA 1
ATOM 916 C C . GLU A 1 120 ? -1.726 -8.844 39.084 1.00 86.31 120 GLU A C 1
ATOM 918 O O . GLU A 1 120 ? -1.108 -7.829 39.427 1.00 86.31 120 GLU A O 1
ATOM 923 N N . ARG A 1 121 ? -2.675 -8.789 38.145 1.00 87.00 121 ARG A N 1
ATOM 924 C CA . ARG A 1 121 ? -3.151 -7.548 37.524 1.00 87.00 121 ARG A CA 1
ATOM 925 C C . ARG A 1 121 ? -4.280 -6.932 38.342 1.00 87.00 121 ARG A C 1
ATOM 927 O O . ARG A 1 121 ? -5.001 -7.637 39.035 1.00 87.00 121 ARG A O 1
ATOM 934 N N . SER A 1 122 ? -4.457 -5.618 38.263 1.00 89.12 122 SER A N 1
ATOM 935 C CA . SER A 1 122 ? -5.617 -4.985 38.898 1.00 89.12 122 SER A CA 1
ATOM 936 C C . SER A 1 122 ? -6.919 -5.441 38.205 1.00 89.12 122 SER A C 1
ATOM 938 O O . SER A 1 122 ? -6.898 -5.869 37.048 1.00 89.12 122 SER A O 1
ATOM 940 N N . ALA A 1 123 ? -8.069 -5.343 38.882 1.00 86.75 123 ALA A N 1
ATOM 941 C CA . ALA A 1 123 ? -9.369 -5.583 38.239 1.00 86.75 123 ALA A CA 1
ATOM 942 C C . ALA A 1 123 ? -9.594 -4.641 37.037 1.00 86.75 123 ALA A C 1
ATOM 944 O O . ALA A 1 123 ? -10.236 -5.003 36.056 1.00 86.75 123 ALA A O 1
ATOM 945 N N . GLU A 1 124 ? -9.031 -3.435 37.100 1.00 85.31 124 GLU A N 1
ATOM 946 C CA . GLU A 1 124 ? -9.069 -2.443 36.030 1.00 85.31 124 GLU A CA 1
ATOM 947 C C . GLU A 1 124 ? -8.252 -2.880 34.809 1.00 85.31 124 GLU A C 1
ATOM 949 O O . GLU A 1 124 ? -8.804 -2.926 33.714 1.00 85.31 124 GLU A O 1
ATOM 954 N N . ASP A 1 125 ? -7.015 -3.343 35.005 1.00 85.44 125 ASP A N 1
ATOM 955 C CA . ASP A 1 125 ? -6.143 -3.846 33.934 1.00 85.44 125 ASP A CA 1
ATOM 956 C C . ASP A 1 125 ? -6.797 -5.023 33.181 1.00 85.44 125 ASP A C 1
ATOM 958 O O . ASP A 1 125 ? -6.714 -5.131 31.956 1.00 85.44 125 ASP A O 1
ATOM 962 N N . VAL A 1 126 ? -7.431 -5.954 33.908 1.00 85.69 126 VAL A N 1
ATOM 963 C CA . VAL A 1 126 ? -8.093 -7.125 33.299 1.00 85.69 126 VAL A CA 1
ATOM 964 C C . VAL A 1 126 ? -9.351 -6.700 32.542 1.00 85.69 126 VAL A C 1
ATOM 966 O O . VAL A 1 126 ? -9.614 -7.200 31.450 1.00 85.69 126 VAL A O 1
ATOM 969 N N . ARG A 1 127 ? -10.107 -5.742 33.080 1.00 86.00 127 ARG A N 1
ATOM 970 C CA . ARG A 1 127 ? -11.279 -5.165 32.414 1.00 86.00 127 ARG A CA 1
ATOM 971 C C . ARG A 1 127 ? -10.900 -4.421 31.135 1.00 86.00 127 ARG A C 1
ATOM 973 O O . ARG A 1 127 ? -11.569 -4.611 30.124 1.00 86.00 127 ARG A O 1
ATOM 980 N N . GLU A 1 128 ? -9.816 -3.648 31.136 1.00 83.62 128 GLU A N 1
ATOM 981 C CA . GLU A 1 128 ? -9.298 -3.019 29.915 1.00 83.62 128 GLU A CA 1
ATOM 982 C C . GLU A 1 128 ? -8.944 -4.060 28.850 1.00 83.62 128 GLU A C 1
ATOM 984 O O . GLU A 1 128 ? -9.310 -3.896 27.688 1.00 83.62 128 GLU A O 1
ATOM 989 N N . LEU A 1 129 ? -8.309 -5.173 29.234 1.00 84.88 129 LEU A N 1
ATOM 990 C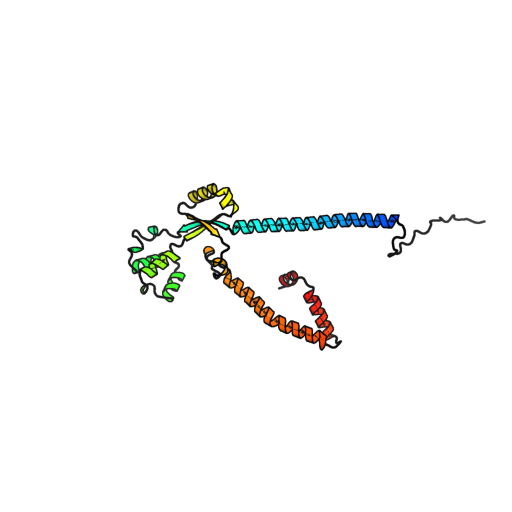 CA . LEU A 1 129 ? -8.015 -6.265 28.302 1.00 84.88 129 LEU A CA 1
ATOM 991 C C . LEU A 1 129 ? -9.278 -6.900 27.713 1.00 84.88 129 LEU A C 1
ATOM 993 O O . LEU A 1 129 ? -9.297 -7.224 26.525 1.00 84.88 129 LEU A O 1
ATOM 997 N N . ILE A 1 130 ? -10.326 -7.086 28.518 1.00 84.12 130 ILE A N 1
ATOM 998 C CA . ILE A 1 130 ? -11.624 -7.584 28.043 1.00 84.12 130 ILE A CA 1
ATOM 999 C C . ILE A 1 130 ? -12.221 -6.590 27.045 1.00 84.12 130 ILE A C 1
ATOM 1001 O O . ILE A 1 130 ? -12.632 -6.996 25.958 1.00 84.12 130 ILE A O 1
ATOM 1005 N N . TYR A 1 131 ? -12.197 -5.290 27.344 1.00 81.19 131 TYR A N 1
ATOM 1006 C CA . TYR A 1 131 ? -12.669 -4.281 26.399 1.00 81.19 131 TYR A CA 1
ATOM 1007 C C . TYR A 1 131 ? -11.848 -4.251 25.100 1.00 81.19 131 TYR A C 1
ATOM 1009 O O . TYR A 1 131 ? -12.411 -4.115 24.015 1.00 81.19 131 TYR A O 1
ATOM 1017 N N . GLU A 1 132 ? -10.528 -4.430 25.182 1.00 78.31 132 GLU A N 1
ATOM 1018 C CA . GLU A 1 132 ? -9.636 -4.380 24.019 1.00 78.31 132 GLU A CA 1
ATOM 1019 C C . GLU A 1 132 ? -9.684 -5.651 23.151 1.00 78.31 132 GLU A C 1
ATOM 1021 O O . GLU A 1 132 ? -9.367 -5.584 21.958 1.00 78.31 132 GLU A O 1
ATOM 1026 N N . ARG A 1 133 ? -10.003 -6.814 23.743 1.00 80.44 133 ARG A N 1
ATOM 1027 C CA . ARG A 1 133 ? -9.856 -8.133 23.093 1.00 80.44 133 ARG A CA 1
ATOM 1028 C C . ARG A 1 133 ? -11.104 -8.979 22.989 1.00 80.44 133 ARG A C 1
ATOM 1030 O O . ARG A 1 133 ? -11.117 -9.874 22.152 1.00 80.44 133 ARG A O 1
ATOM 1037 N N . VAL A 1 134 ? -12.111 -8.720 23.807 1.00 77.06 134 VAL A N 1
ATOM 1038 C CA . VAL A 1 134 ? -13.381 -9.455 23.784 1.00 77.06 134 VAL A CA 1
ATOM 1039 C C . VAL A 1 134 ? -14.492 -8.563 23.235 1.00 77.06 134 VAL A C 1
ATOM 1041 O O . VAL A 1 134 ? -15.228 -8.974 22.348 1.00 77.06 134 VAL A O 1
ATOM 1044 N N . VAL A 1 135 ? -14.553 -7.306 23.680 1.00 76.75 135 VAL A N 1
ATOM 1045 C CA . VAL A 1 135 ? -15.573 -6.321 23.261 1.00 76.75 135 VAL A CA 1
ATOM 1046 C C . VAL A 1 135 ? -15.135 -5.528 22.016 1.00 76.75 135 VAL A C 1
ATOM 1048 O O . VAL A 1 135 ? -15.748 -4.524 21.643 1.00 76.75 135 VAL A O 1
ATOM 1051 N N . GLU A 1 136 ? -14.055 -5.943 21.346 1.00 73.06 136 GLU A N 1
ATOM 1052 C CA . GLU A 1 136 ? -13.467 -5.148 20.270 1.00 73.06 136 GLU A CA 1
ATOM 1053 C C . GLU A 1 136 ? -14.485 -4.818 19.165 1.00 73.06 136 GLU A C 1
ATOM 1055 O O . GLU A 1 136 ? -15.266 -5.666 18.727 1.00 73.06 136 GLU A O 1
ATOM 1060 N N . ARG A 1 137 ? -14.484 -3.551 18.726 1.00 74.62 137 ARG A N 1
ATOM 1061 C CA . ARG A 1 137 ? -15.282 -3.100 17.582 1.00 74.62 137 ARG A CA 1
ATOM 1062 C C . ARG A 1 137 ? -14.643 -3.639 16.315 1.00 74.62 137 ARG A C 1
ATOM 1064 O O . ARG A 1 137 ? -13.587 -3.154 15.900 1.00 74.62 137 ARG A O 1
ATOM 1071 N N . ARG A 1 138 ? -15.277 -4.630 15.701 1.00 80.81 138 ARG A N 1
ATOM 1072 C CA . ARG A 1 138 ? -14.792 -5.251 14.473 1.00 80.81 138 ARG A CA 1
ATOM 1073 C C . ARG A 1 138 ? -15.559 -4.722 13.272 1.00 80.81 138 ARG A C 1
ATOM 1075 O O . ARG A 1 138 ? -16.757 -4.469 13.360 1.00 80.81 138 ARG A O 1
ATOM 1082 N N . VAL A 1 139 ? -14.865 -4.572 12.145 1.00 83.69 139 VAL A N 1
ATOM 1083 C CA . VAL A 1 139 ? -15.514 -4.243 10.874 1.00 83.69 139 VAL A CA 1
ATOM 1084 C C . VAL A 1 139 ? -16.147 -5.517 10.323 1.00 83.69 139 VAL A C 1
ATOM 1086 O O . VAL A 1 139 ? -15.438 -6.459 9.975 1.00 83.69 139 VAL A O 1
ATOM 1089 N N . VAL A 1 140 ? -17.475 -5.554 10.254 1.00 84.62 140 VAL A N 1
ATOM 1090 C CA . VAL A 1 140 ? -18.221 -6.721 9.746 1.00 84.62 140 VAL A CA 1
ATOM 1091 C C . VAL A 1 140 ? -18.589 -6.547 8.274 1.00 84.62 140 VAL A C 1
ATOM 1093 O O . VAL A 1 140 ? -18.580 -7.512 7.512 1.00 84.62 140 VAL A O 1
ATOM 1096 N N . ALA A 1 141 ? -18.821 -5.305 7.850 1.00 86.38 141 ALA A N 1
ATOM 1097 C CA . ALA A 1 141 ? -19.068 -4.953 6.458 1.00 86.38 141 ALA A CA 1
ATOM 1098 C C . ALA A 1 141 ? -18.397 -3.621 6.099 1.00 86.38 141 ALA A C 1
ATOM 1100 O O . ALA A 1 141 ? -18.249 -2.734 6.941 1.00 86.38 141 ALA A O 1
ATOM 1101 N N . SER A 1 142 ? -18.009 -3.469 4.835 1.00 88.94 142 SER A N 1
ATOM 1102 C CA . SER A 1 142 ? -17.443 -2.234 4.289 1.00 88.94 142 SER A CA 1
ATOM 1103 C C . SER A 1 142 ? -18.062 -1.929 2.934 1.00 88.94 142 SER A C 1
ATOM 1105 O O . SER A 1 142 ? -18.153 -2.820 2.092 1.00 88.94 142 SER A O 1
ATOM 1107 N N . TYR A 1 143 ? -18.415 -0.670 2.717 1.00 91.62 143 TYR A N 1
ATOM 1108 C CA . TYR A 1 143 ? -19.009 -0.166 1.487 1.00 91.62 143 TYR A CA 1
ATOM 1109 C C . TYR A 1 143 ? -18.048 0.815 0.825 1.00 91.62 143 TYR A C 1
ATOM 1111 O O . TYR A 1 143 ? -17.441 1.648 1.503 1.00 91.62 143 TYR A O 1
ATOM 1119 N N . GLY A 1 144 ? -17.923 0.726 -0.499 1.00 91.31 144 GLY A N 1
ATOM 1120 C CA . GLY A 1 144 ? -17.058 1.614 -1.273 1.00 91.31 144 GLY A CA 1
ATOM 1121 C C . GLY A 1 144 ? -17.531 3.069 -1.254 1.00 91.31 144 GLY A C 1
ATOM 1122 O O . GLY A 1 144 ? -18.653 3.384 -0.834 1.00 91.31 144 GLY A O 1
ATOM 1123 N N . LEU A 1 145 ? -16.679 3.977 -1.719 1.00 91.94 145 LEU A N 1
ATOM 1124 C CA . LEU A 1 145 ? -16.915 5.421 -1.717 1.00 91.94 145 LEU A CA 1
ATOM 1125 C C . LEU A 1 145 ? -18.205 5.805 -2.452 1.00 91.94 145 LEU A C 1
ATOM 1127 O O . LEU A 1 145 ? -19.011 6.586 -1.944 1.00 91.94 145 LEU A O 1
ATOM 1131 N N . GLY A 1 146 ? -18.410 5.256 -3.647 1.00 89.62 146 GLY A N 1
ATOM 1132 C CA . GLY A 1 146 ? -19.549 5.543 -4.507 1.00 89.62 146 GLY A CA 1
ATOM 1133 C C . GLY A 1 146 ? -20.865 5.102 -3.878 1.00 89.62 146 GLY A C 1
ATOM 1134 O O . GLY A 1 146 ? -21.833 5.861 -3.888 1.00 89.62 146 GLY A O 1
ATOM 1135 N N . GLU A 1 147 ? -20.901 3.920 -3.263 1.00 88.69 147 GLU A N 1
ATOM 1136 C CA . GLU A 1 147 ? -22.084 3.439 -2.541 1.00 88.69 147 GLU A CA 1
ATOM 1137 C C . GLU A 1 147 ? -22.354 4.273 -1.290 1.00 88.69 147 GLU A C 1
ATOM 1139 O O . GLU A 1 147 ? -23.489 4.687 -1.045 1.00 88.69 147 GLU A O 1
ATOM 1144 N N . SER A 1 148 ? -21.292 4.600 -0.557 1.00 90.19 148 SER A N 1
ATOM 1145 C CA . SER A 1 148 ? -21.345 5.392 0.669 1.00 90.19 148 SER A CA 1
ATOM 1146 C C . SER A 1 148 ? -21.855 6.816 0.442 1.00 90.19 148 SER A C 1
ATOM 1148 O O . SER A 1 148 ? -22.536 7.372 1.303 1.00 90.19 148 SER A O 1
ATOM 1150 N N . LEU A 1 149 ? -21.546 7.413 -0.714 1.00 90.00 149 LEU A N 1
ATOM 1151 C CA . LEU A 1 149 ? -21.960 8.773 -1.064 1.00 90.00 149 LEU A CA 1
ATOM 1152 C C . LEU A 1 149 ? -23.292 8.811 -1.822 1.00 90.00 149 LEU A C 1
ATOM 1154 O O . LEU A 1 149 ? -24.179 9.582 -1.463 1.00 90.00 149 LEU A O 1
ATOM 1158 N N . LEU A 1 150 ? -23.452 7.992 -2.867 1.00 91.56 150 LEU A N 1
ATOM 1159 C CA . LEU A 1 150 ? -24.598 8.068 -3.784 1.00 91.56 150 LEU A CA 1
ATOM 1160 C C . LEU A 1 150 ? -25.779 7.194 -3.347 1.00 91.56 150 LEU A C 1
ATOM 1162 O O . LEU A 1 150 ? -26.915 7.456 -3.736 1.00 91.56 150 LEU A O 1
ATOM 1166 N N . ARG A 1 151 ? -25.531 6.143 -2.555 1.00 90.94 151 ARG A N 1
ATOM 1167 C CA . ARG A 1 151 ? -26.537 5.145 -2.145 1.00 90.94 151 ARG A CA 1
ATOM 1168 C C . ARG A 1 151 ? -26.614 4.985 -0.626 1.00 90.94 151 ARG A C 1
ATOM 1170 O O . ARG A 1 151 ? -27.058 3.946 -0.142 1.00 90.94 151 ARG A O 1
ATOM 1177 N N . ARG A 1 152 ? -26.277 6.033 0.130 1.00 88.31 152 ARG A N 1
ATOM 1178 C CA . ARG A 1 152 ? -26.251 6.021 1.601 1.00 88.31 152 ARG A CA 1
ATOM 1179 C C . ARG A 1 152 ? -27.532 5.474 2.244 1.00 88.31 152 ARG A C 1
ATOM 1181 O O . ARG A 1 152 ? -27.461 4.617 3.112 1.00 88.31 152 ARG A O 1
ATOM 1188 N N . ALA A 1 153 ? -28.704 5.882 1.758 1.00 88.94 153 ALA A N 1
ATOM 1189 C CA . ALA A 1 153 ? -29.990 5.404 2.280 1.00 88.94 153 ALA A CA 1
ATOM 1190 C C . ALA A 1 153 ? -30.270 3.913 1.991 1.00 88.94 153 ALA A C 1
ATOM 1192 O O . ALA A 1 153 ? -31.125 3.300 2.628 1.00 88.94 153 ALA A O 1
ATOM 1193 N N . ALA A 1 154 ? -29.614 3.314 0.992 1.00 89.69 154 ALA A N 1
ATOM 1194 C CA . ALA A 1 154 ? -29.664 1.869 0.778 1.00 89.69 154 ALA A CA 1
ATOM 1195 C C . ALA A 1 154 ? -28.717 1.148 1.745 1.00 89.69 154 ALA A C 1
ATOM 1197 O O . ALA A 1 154 ? -29.132 0.172 2.357 1.00 89.69 154 ALA A O 1
ATOM 1198 N N . VAL A 1 155 ? -27.511 1.691 1.944 1.00 89.06 155 VAL A N 1
ATOM 1199 C CA . VAL A 1 155 ? -26.515 1.177 2.897 1.00 89.06 155 VAL A CA 1
ATOM 1200 C C . VAL A 1 155 ? -27.056 1.173 4.328 1.00 89.06 155 VAL A C 1
ATOM 1202 O O . VAL A 1 155 ? -26.908 0.186 5.042 1.00 89.06 155 VAL A O 1
ATOM 1205 N N . GLU A 1 156 ? -27.727 2.246 4.748 1.00 87.94 156 GLU A N 1
ATOM 1206 C CA . GLU A 1 156 ? -28.332 2.344 6.083 1.00 87.94 156 GLU A CA 1
ATOM 1207 C C . GLU A 1 156 ? -29.440 1.299 6.290 1.00 87.94 156 GLU A C 1
ATOM 1209 O O . GLU A 1 156 ? -29.495 0.670 7.343 1.00 87.94 156 GLU A O 1
ATOM 1214 N N . ARG A 1 157 ? -30.275 1.050 5.271 1.00 88.44 157 ARG A N 1
ATOM 1215 C CA . ARG A 1 157 ? -31.309 0.002 5.326 1.00 88.44 157 ARG A CA 1
ATOM 1216 C C . ARG A 1 157 ? -30.710 -1.399 5.368 1.00 88.44 157 ARG A C 1
ATOM 1218 O O . ARG A 1 157 ? -31.089 -2.190 6.219 1.00 88.44 157 ARG A O 1
ATOM 1225 N N . GLU A 1 158 ? -29.754 -1.685 4.490 1.00 87.62 158 GLU A N 1
ATOM 1226 C CA . GLU A 1 158 ? -29.069 -2.980 4.440 1.00 87.62 158 GLU A CA 1
ATOM 1227 C C . GLU A 1 158 ? -28.321 -3.274 5.744 1.00 87.62 158 GLU A C 1
ATOM 1229 O O . GLU A 1 158 ? -28.349 -4.400 6.238 1.00 87.62 158 GLU A O 1
ATOM 1234 N N . THR A 1 159 ? -27.709 -2.246 6.337 1.00 87.31 159 THR A N 1
ATOM 1235 C CA . THR A 1 159 ? -27.067 -2.357 7.647 1.00 87.31 159 THR A CA 1
ATOM 1236 C C . THR A 1 159 ? -28.103 -2.620 8.733 1.00 87.31 159 THR A C 1
ATOM 1238 O O . THR A 1 159 ? -27.924 -3.554 9.495 1.00 87.31 159 THR A O 1
ATOM 1241 N N . ALA A 1 160 ? -29.219 -1.890 8.776 1.00 86.38 160 ALA A N 1
ATOM 1242 C CA . ALA A 1 160 ? -30.266 -2.143 9.768 1.00 86.38 160 ALA A CA 1
ATOM 1243 C C . ALA A 1 160 ? -30.882 -3.554 9.656 1.00 86.38 160 ALA A C 1
ATOM 1245 O O . ALA A 1 160 ? -31.260 -4.139 10.667 1.00 86.38 160 ALA A O 1
ATOM 1246 N N . GLU A 1 161 ? -30.974 -4.104 8.441 1.00 88.25 161 GLU A N 1
ATOM 1247 C CA . GLU A 1 161 ? -31.512 -5.446 8.188 1.00 88.25 161 GLU A CA 1
ATOM 1248 C C . GLU A 1 161 ? -30.521 -6.566 8.533 1.00 88.25 161 GLU A C 1
ATOM 1250 O O . GLU A 1 161 ? -30.910 -7.562 9.144 1.00 88.25 161 GLU A O 1
ATOM 1255 N N . ARG A 1 162 ? -29.251 -6.437 8.127 1.00 85.62 162 ARG A N 1
ATOM 1256 C CA . ARG A 1 162 ? -28.236 -7.492 8.315 1.00 85.62 162 ARG A CA 1
ATOM 1257 C C . ARG A 1 162 ? -27.460 -7.377 9.622 1.00 85.62 162 ARG A C 1
ATOM 1259 O O . ARG A 1 162 ? -26.989 -8.389 10.127 1.00 85.62 162 ARG A O 1
ATOM 1266 N N . HIS A 1 163 ? -27.327 -6.159 10.130 1.00 85.12 163 HIS A N 1
ATOM 1267 C CA . HIS A 1 163 ? -26.442 -5.762 11.222 1.00 85.12 163 HIS A CA 1
ATOM 1268 C C . HIS A 1 163 ? -27.179 -4.825 12.195 1.00 85.12 163 HIS A C 1
ATOM 1270 O O . HIS A 1 163 ? -26.861 -3.636 12.286 1.00 85.12 163 HIS A O 1
ATOM 1276 N N . PRO A 1 164 ? -28.199 -5.319 12.925 1.00 79.88 164 PRO A N 1
ATOM 1277 C CA . PRO A 1 164 ? -29.056 -4.482 13.770 1.00 79.88 164 PRO A CA 1
ATOM 1278 C C . PRO A 1 164 ? -28.312 -3.804 14.935 1.00 79.88 164 PRO A C 1
ATOM 1280 O O . PRO A 1 164 ? -28.792 -2.798 15.454 1.00 79.88 164 PRO A O 1
ATOM 1283 N N . GLY A 1 165 ? -27.144 -4.323 15.337 1.00 80.38 165 GLY A N 1
ATOM 1284 C CA . GLY A 1 165 ? -26.240 -3.704 16.320 1.00 80.38 165 GLY A CA 1
ATOM 1285 C C . GLY A 1 165 ? -25.075 -2.922 15.698 1.00 80.38 16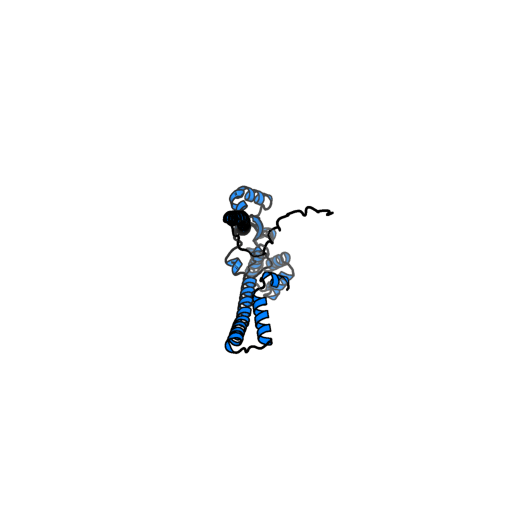5 GLY A C 1
ATOM 1286 O O . GLY A 1 165 ? -24.214 -2.417 16.419 1.00 80.38 165 GLY A O 1
ATOM 1287 N N . GLY A 1 166 ? -25.020 -2.842 14.368 1.00 82.44 166 GLY A N 1
ATOM 1288 C CA . GLY A 1 166 ? -23.925 -2.246 13.619 1.00 82.44 166 GLY A CA 1
ATOM 1289 C C . GLY A 1 166 ? -23.976 -0.724 13.599 1.00 82.44 166 GLY A C 1
ATOM 1290 O O . GLY A 1 166 ? -24.968 -0.115 13.201 1.00 82.44 166 GLY A O 1
ATOM 1291 N N . VAL A 1 167 ? -22.864 -0.090 13.966 1.00 85.25 167 VAL A N 1
ATOM 1292 C CA . VAL A 1 167 ? -22.693 1.361 13.855 1.00 85.25 167 VAL A CA 1
ATOM 1293 C C . VAL A 1 167 ? -21.951 1.681 12.562 1.00 85.25 167 VAL A C 1
ATOM 1295 O O . VAL A 1 167 ? -20.841 1.195 12.339 1.00 85.25 167 VAL A O 1
ATOM 1298 N N . LEU A 1 168 ? -22.552 2.519 11.718 1.00 88.38 168 LEU A N 1
ATOM 1299 C CA . LEU A 1 168 ? -21.927 3.024 10.496 1.00 88.38 168 LEU A CA 1
ATOM 1300 C C . LEU A 1 168 ? -20.982 4.177 10.820 1.00 88.38 168 LEU A C 1
ATOM 1302 O O . LEU A 1 168 ? -21.411 5.227 11.297 1.00 88.38 168 LEU A O 1
ATOM 1306 N N . GLU A 1 169 ? -19.709 4.014 10.483 1.00 89.06 169 GLU A N 1
ATOM 1307 C CA . GLU A 1 169 ? -18.726 5.090 10.578 1.00 89.06 169 GLU A CA 1
ATOM 1308 C C . GLU A 1 169 ? -17.927 5.220 9.287 1.00 89.06 169 GLU A C 1
ATOM 1310 O O . GLU A 1 169 ? -17.665 4.250 8.572 1.00 89.06 169 GLU A O 1
ATOM 1315 N N . TRP A 1 170 ? -17.516 6.451 8.990 1.00 88.75 170 TRP A N 1
ATOM 1316 C CA . TRP A 1 170 ? -16.615 6.715 7.881 1.00 88.75 170 TRP A CA 1
ATOM 1317 C C . TRP A 1 170 ? -15.231 6.139 8.168 1.00 88.75 170 TRP A C 1
ATOM 1319 O O . TRP A 1 170 ? -14.625 6.421 9.205 1.00 88.75 170 TRP A O 1
ATOM 1329 N N . ARG A 1 171 ? -14.695 5.377 7.217 1.00 87.69 171 ARG A N 1
ATOM 1330 C CA . ARG A 1 171 ? -13.377 4.761 7.315 1.00 87.69 171 ARG A CA 1
ATOM 1331 C C . ARG A 1 171 ? -12.513 5.147 6.120 1.00 87.69 171 ARG A C 1
ATOM 1333 O O . ARG A 1 171 ? -12.909 5.018 4.966 1.00 87.69 171 ARG A O 1
ATOM 1340 N N . SER A 1 172 ? -11.293 5.582 6.432 1.00 90.00 172 SER A N 1
ATOM 1341 C CA . SER A 1 172 ? -10.195 5.704 5.475 1.00 90.00 172 SER A CA 1
ATOM 1342 C C . SER A 1 172 ? -9.192 4.585 5.721 1.00 90.00 172 SER A C 1
ATOM 1344 O O . SER A 1 172 ? -8.592 4.520 6.798 1.00 90.00 172 SER A O 1
ATOM 1346 N N . TRP A 1 173 ? -8.995 3.715 4.733 1.00 85.00 173 TRP A N 1
ATOM 1347 C CA . TRP A 1 173 ? -7.981 2.659 4.798 1.00 85.00 173 TRP A CA 1
ATOM 1348 C C . TRP A 1 173 ? -6.574 3.218 4.568 1.00 85.00 173 TRP A C 1
ATOM 1350 O O . TRP A 1 173 ? -5.601 2.723 5.134 1.00 85.00 173 TRP A O 1
ATOM 1360 N N . VAL A 1 174 ? -6.470 4.320 3.819 1.00 88.19 174 VAL A N 1
ATOM 1361 C CA . VAL A 1 174 ? -5.230 5.081 3.653 1.00 88.19 174 VAL A CA 1
ATOM 1362 C C . VAL A 1 174 ? -5.150 6.127 4.760 1.00 88.19 174 VAL A C 1
ATOM 1364 O O . VAL A 1 174 ? -5.854 7.136 4.754 1.00 88.19 174 VAL A O 1
ATOM 1367 N N . SER A 1 175 ? -4.311 5.875 5.757 1.00 88.38 175 SER A N 1
ATOM 1368 C CA . SER A 1 175 ? -4.116 6.770 6.900 1.00 88.38 175 SER A CA 1
ATOM 1369 C C . SER A 1 175 ? -2.650 6.796 7.326 1.00 88.38 175 SER A C 1
ATOM 1371 O O . SER A 1 175 ? -1.871 5.908 6.980 1.00 88.38 175 SER A O 1
ATOM 1373 N N . LEU A 1 176 ? -2.261 7.806 8.106 1.00 87.06 176 LEU A N 1
ATOM 1374 C CA . LEU A 1 176 ? -0.930 7.839 8.724 1.00 87.06 176 LEU A CA 1
ATOM 1375 C C . LEU A 1 176 ? -0.695 6.609 9.616 1.00 87.06 176 LEU A C 1
ATOM 1377 O O . LEU A 1 176 ? 0.402 6.052 9.636 1.00 87.06 176 LEU A O 1
ATOM 1381 N N . ASP A 1 177 ? -1.746 6.127 10.276 1.00 86.44 177 ASP A N 1
ATOM 1382 C CA . ASP A 1 177 ? -1.726 4.882 11.041 1.00 86.44 177 ASP A CA 1
ATOM 1383 C C . ASP A 1 177 ? -1.399 3.671 10.162 1.00 86.44 177 ASP A C 1
ATOM 1385 O O . ASP A 1 177 ? -0.577 2.843 10.543 1.00 86.44 177 ASP A O 1
ATOM 1389 N N . PHE A 1 178 ? -1.963 3.579 8.957 1.00 88.62 178 PHE A N 1
ATOM 1390 C CA . PHE A 1 178 ? -1.645 2.499 8.017 1.00 88.62 178 PHE A CA 1
ATOM 1391 C C . PHE A 1 178 ? -0.160 2.491 7.611 1.00 88.62 178 PHE A C 1
ATOM 1393 O O . PHE A 1 178 ? 0.448 1.427 7.481 1.00 88.62 178 PHE A O 1
ATOM 1400 N N . LEU A 1 179 ? 0.458 3.667 7.464 1.00 89.62 179 LEU A N 1
ATOM 1401 C CA . LEU A 1 179 ? 1.882 3.784 7.127 1.00 89.62 179 LEU A CA 1
ATOM 1402 C C . LEU A 1 179 ? 2.810 3.447 8.304 1.00 89.62 179 LEU A C 1
ATOM 1404 O O . LEU A 1 179 ? 3.924 2.968 8.094 1.00 89.62 179 LEU A O 1
ATOM 1408 N N . THR A 1 180 ? 2.372 3.705 9.538 1.00 88.19 180 THR A N 1
ATOM 1409 C CA . THR A 1 180 ? 3.207 3.611 10.750 1.00 88.19 180 THR A CA 1
ATOM 1410 C C . THR A 1 180 ? 2.980 2.340 11.567 1.00 88.19 180 THR A C 1
ATOM 1412 O O . THR A 1 180 ? 3.853 1.947 12.349 1.00 88.19 180 THR A O 1
ATOM 1415 N N . ARG A 1 181 ? 1.851 1.651 11.384 1.00 87.88 181 ARG A N 1
ATOM 1416 C CA . ARG A 1 181 ? 1.570 0.374 12.047 1.00 87.88 181 ARG A CA 1
ATOM 1417 C C . ARG A 1 181 ? 2.309 -0.787 11.369 1.00 87.88 181 ARG A C 1
ATOM 1419 O O . ARG A 1 181 ? 2.505 -0.782 10.150 1.00 87.88 181 ARG A O 1
ATOM 1426 N N . PRO A 1 182 ? 2.760 -1.785 12.148 1.00 88.31 182 PRO A N 1
ATOM 1427 C CA . PRO A 1 182 ? 3.324 -3.009 11.596 1.00 88.31 182 PRO A CA 1
ATOM 1428 C C . PRO A 1 182 ? 2.243 -3.850 10.903 1.00 88.31 182 PRO A C 1
ATOM 1430 O O . PRO A 1 182 ? 1.043 -3.649 11.096 1.00 88.31 182 PRO A O 1
ATOM 1433 N N . MET A 1 183 ? 2.682 -4.831 10.119 1.00 86.69 183 MET A N 1
ATOM 1434 C CA . MET A 1 183 ? 1.777 -5.818 9.533 1.00 86.69 183 MET A CA 1
ATOM 1435 C C . MET A 1 183 ? 1.087 -6.624 10.648 1.00 86.69 183 MET A C 1
ATOM 1437 O O . MET A 1 183 ? 1.731 -7.024 11.618 1.00 86.69 183 MET A O 1
ATOM 1441 N N . SER A 1 184 ? -0.220 -6.841 10.513 1.00 84.38 184 SER A N 1
ATOM 1442 C CA . SER A 1 184 ? -1.060 -7.570 11.471 1.00 84.38 184 SER A CA 1
ATOM 1443 C C . SER A 1 184 ? -1.888 -8.612 10.725 1.00 84.38 184 SER A C 1
ATOM 1445 O O . SER A 1 184 ? -2.252 -8.394 9.572 1.00 84.38 184 SER A O 1
ATOM 1447 N N . SER A 1 185 ? -2.222 -9.722 11.385 1.00 78.19 185 SER A N 1
ATOM 1448 C CA . SER A 1 185 ? -3.182 -10.710 10.871 1.00 78.19 185 SER A CA 1
ATOM 1449 C C . SER A 1 185 ? -4.634 -10.224 10.941 1.00 78.19 185 SER A C 1
ATOM 1451 O O . SER A 1 185 ? -5.514 -10.839 10.349 1.00 78.19 185 SER A O 1
ATOM 1453 N N . VAL A 1 186 ? -4.879 -9.141 11.683 1.00 77.94 186 VAL A N 1
ATOM 1454 C CA . VAL A 1 186 ? -6.178 -8.475 11.829 1.00 77.94 186 VAL A CA 1
ATOM 1455 C C . VAL A 1 186 ? -6.225 -7.308 10.831 1.00 77.94 186 VAL A C 1
ATOM 1457 O O . VAL A 1 186 ? -5.471 -6.345 11.039 1.00 77.94 186 VAL A O 1
ATOM 1460 N N . PRO A 1 187 ? -7.044 -7.379 9.760 1.00 75.25 187 PRO A N 1
ATOM 1461 C CA . PRO A 1 187 ? -7.064 -6.387 8.679 1.00 75.25 187 PRO A CA 1
ATOM 1462 C C . PRO A 1 187 ? -7.250 -4.943 9.157 1.00 75.25 187 PRO A C 1
ATOM 1464 O O . PRO A 1 187 ? -6.613 -4.025 8.652 1.00 75.25 187 PRO A O 1
ATOM 1467 N N . GLU A 1 188 ? -8.060 -4.739 10.192 1.00 77.44 188 GLU A N 1
ATOM 1468 C CA . GLU A 1 188 ? -8.423 -3.434 10.749 1.00 77.44 188 GLU A CA 1
ATOM 1469 C C . GLU A 1 188 ? -7.230 -2.715 11.395 1.00 77.44 188 GLU A C 1
ATOM 1471 O O . GLU A 1 188 ? -7.186 -1.481 11.451 1.00 77.44 188 GLU A O 1
ATOM 1476 N N . ARG A 1 189 ? -6.257 -3.488 11.895 1.00 79.00 189 ARG A N 1
ATOM 1477 C CA . ARG A 1 189 ? -5.047 -2.987 12.566 1.00 79.00 189 ARG A CA 1
ATOM 1478 C C . ARG A 1 189 ? -3.791 -3.135 11.701 1.00 79.00 189 ARG A C 1
ATOM 1480 O O . ARG A 1 189 ? -2.717 -2.736 12.151 1.00 79.00 189 ARG A O 1
ATOM 1487 N N . ALA A 1 190 ? -3.901 -3.718 10.508 1.00 83.56 190 ALA A N 1
ATOM 1488 C CA . ALA A 1 190 ? -2.767 -3.970 9.633 1.00 83.56 190 ALA A CA 1
ATOM 1489 C C . ALA A 1 190 ? -2.216 -2.665 9.044 1.00 83.56 190 ALA A C 1
ATOM 1491 O O . ALA A 1 190 ? -2.963 -1.824 8.550 1.00 83.56 190 ALA A O 1
ATOM 1492 N N . GLY A 1 191 ? -0.893 -2.510 9.089 1.00 89.19 191 GLY A N 1
ATOM 1493 C CA . GLY A 1 191 ? -0.173 -1.454 8.384 1.00 89.19 191 GLY A CA 1
ATOM 1494 C C . GLY A 1 191 ? 0.964 -2.002 7.524 1.00 89.19 191 GLY A C 1
ATOM 1495 O O . GLY A 1 191 ? 1.255 -3.200 7.526 1.00 89.19 191 GLY A O 1
ATOM 1496 N N . ILE A 1 192 ? 1.623 -1.112 6.781 1.00 93.38 192 ILE A N 1
ATOM 1497 C CA . ILE A 1 192 ? 2.670 -1.467 5.806 1.00 93.38 192 ILE A CA 1
ATOM 1498 C C . ILE A 1 192 ? 4.085 -1.112 6.254 1.00 93.38 192 ILE A C 1
ATOM 1500 O O . ILE A 1 192 ? 5.033 -1.343 5.503 1.00 93.38 192 ILE A O 1
ATOM 1504 N N . ARG A 1 193 ? 4.265 -0.594 7.474 1.00 93.12 193 ARG A N 1
ATOM 1505 C CA . ARG A 1 193 ? 5.570 -0.126 7.965 1.00 93.12 193 ARG A CA 1
ATOM 1506 C C . ARG A 1 193 ? 6.669 -1.169 7.790 1.00 93.12 193 ARG A C 1
ATOM 1508 O O . ARG A 1 193 ? 7.750 -0.845 7.315 1.00 93.12 193 ARG A O 1
ATOM 1515 N N . THR A 1 194 ? 6.403 -2.419 8.171 1.00 91.75 194 THR A N 1
ATOM 1516 C CA . THR A 1 194 ? 7.399 -3.498 8.098 1.00 91.75 194 THR A CA 1
ATOM 1517 C C . THR A 1 194 ? 7.847 -3.755 6.659 1.00 91.75 194 THR A C 1
ATOM 1519 O O . THR A 1 194 ? 9.043 -3.868 6.408 1.00 91.75 194 THR A O 1
ATOM 1522 N N . ALA A 1 195 ? 6.902 -3.792 5.713 1.00 93.06 195 ALA A N 1
ATOM 1523 C CA . ALA A 1 195 ? 7.202 -3.974 4.296 1.00 93.06 195 ALA A CA 1
ATOM 1524 C C . ALA A 1 195 ? 7.967 -2.768 3.732 1.00 93.06 195 ALA A C 1
ATOM 1526 O O . ALA A 1 195 ? 8.982 -2.947 3.068 1.00 93.06 195 ALA A O 1
ATOM 1527 N N . LEU A 1 196 ? 7.537 -1.549 4.073 1.00 94.44 196 LEU A N 1
ATOM 1528 C CA . LEU A 1 196 ? 8.171 -0.310 3.628 1.00 94.44 196 LE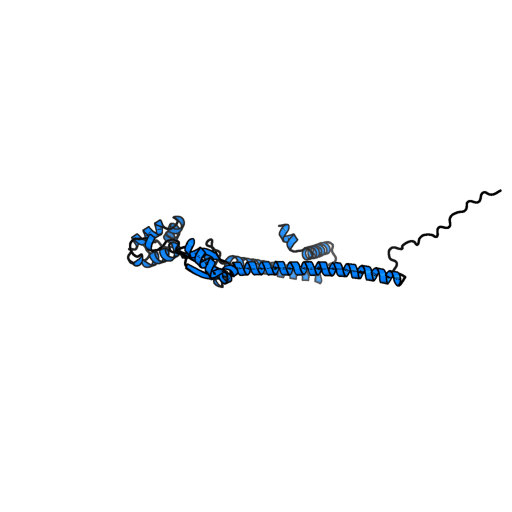U A CA 1
ATOM 1529 C C . LEU A 1 196 ? 9.624 -0.209 4.107 1.00 94.44 196 LEU A C 1
ATOM 1531 O O . LEU A 1 196 ? 10.521 0.029 3.302 1.00 94.44 196 LEU A O 1
ATOM 1535 N N . LEU A 1 197 ? 9.869 -0.428 5.403 1.00 94.94 197 LEU A N 1
ATOM 1536 C CA . LEU A 1 197 ? 11.226 -0.423 5.952 1.00 94.94 197 LEU A CA 1
ATOM 1537 C C . LEU A 1 197 ? 12.068 -1.533 5.324 1.00 94.94 197 LEU A C 1
ATOM 1539 O O . LEU A 1 197 ? 13.218 -1.282 4.983 1.00 94.94 197 LEU A O 1
ATOM 1543 N N . GLY A 1 198 ? 11.503 -2.728 5.133 1.00 95.38 198 GLY A N 1
ATOM 1544 C CA . GLY A 1 198 ? 12.177 -3.824 4.440 1.00 95.38 198 GLY A CA 1
ATOM 1545 C C . GLY A 1 198 ? 12.632 -3.425 3.036 1.00 95.38 198 GLY A C 1
ATOM 1546 O O . GLY A 1 198 ? 13.804 -3.583 2.705 1.00 95.38 198 GLY A O 1
ATOM 1547 N N . SER A 1 199 ? 11.746 -2.831 2.233 1.00 95.94 199 SER A N 1
ATOM 1548 C CA . SER A 1 199 ? 12.080 -2.344 0.890 1.00 95.94 199 SER A CA 1
ATOM 1549 C C . SER A 1 199 ? 13.153 -1.256 0.913 1.00 95.94 199 SER A C 1
ATOM 1551 O O . SER A 1 199 ? 14.092 -1.315 0.122 1.00 95.94 199 SER A O 1
ATOM 1553 N N . VAL A 1 200 ? 13.058 -0.289 1.832 1.00 97.06 200 VAL A N 1
ATOM 1554 C CA . VAL A 1 200 ? 14.064 0.777 1.970 1.00 97.06 200 VAL A CA 1
ATOM 1555 C C . VAL A 1 200 ? 15.425 0.195 2.344 1.00 97.06 200 VAL A C 1
ATOM 1557 O O . VAL A 1 200 ? 16.421 0.552 1.721 1.00 97.06 200 VAL A O 1
ATOM 1560 N N . TRP A 1 201 ? 15.478 -0.734 3.301 1.00 97.56 201 TRP A N 1
ATOM 1561 C CA . TRP A 1 201 ? 16.718 -1.410 3.683 1.00 97.56 201 TRP A CA 1
ATOM 1562 C C . TRP A 1 201 ? 17.319 -2.212 2.532 1.00 97.56 201 TRP A C 1
ATOM 1564 O O . TRP A 1 201 ? 18.525 -2.136 2.309 1.00 97.56 201 TRP A O 1
ATOM 1574 N N . MET A 1 202 ? 16.492 -2.928 1.770 1.00 97.12 202 MET A N 1
ATOM 1575 C CA . MET A 1 202 ? 16.940 -3.678 0.596 1.00 97.12 202 MET A CA 1
ATOM 1576 C C . MET A 1 202 ? 17.542 -2.759 -0.467 1.00 97.12 202 MET A C 1
ATOM 1578 O O . MET A 1 202 ? 18.638 -3.026 -0.959 1.00 97.12 202 MET A O 1
ATOM 1582 N N . ILE A 1 203 ? 16.867 -1.655 -0.793 1.00 97.25 203 ILE A N 1
ATOM 1583 C CA . ILE A 1 203 ? 17.367 -0.667 -1.758 1.00 97.25 203 ILE A CA 1
ATOM 1584 C C . ILE A 1 203 ? 18.656 -0.024 -1.242 1.00 97.25 203 ILE A C 1
ATOM 1586 O O . ILE A 1 203 ? 19.626 0.071 -1.990 1.00 97.25 203 ILE A O 1
ATOM 1590 N N . ALA A 1 204 ? 18.694 0.376 0.031 1.00 98.12 204 ALA A N 1
ATOM 1591 C CA . ALA A 1 204 ? 19.854 1.018 0.637 1.00 98.12 204 ALA A CA 1
ATOM 1592 C C . ALA A 1 204 ? 21.078 0.095 0.643 1.00 98.12 204 ALA A C 1
ATOM 1594 O O . ALA A 1 204 ? 22.157 0.514 0.236 1.00 98.12 204 ALA A O 1
ATOM 1595 N N . LEU A 1 205 ? 20.912 -1.169 1.042 1.00 97.94 205 LEU A N 1
ATOM 1596 C CA . LEU A 1 205 ? 21.992 -2.154 1.039 1.00 97.94 205 LEU A CA 1
ATOM 1597 C C . LEU A 1 205 ? 22.477 -2.449 -0.384 1.00 97.94 205 LEU A C 1
ATOM 1599 O O . LEU A 1 205 ? 23.680 -2.473 -0.636 1.00 97.94 205 LEU A O 1
ATOM 1603 N N . THR A 1 206 ? 21.541 -2.624 -1.320 1.00 97.00 206 THR A N 1
ATOM 1604 C CA . THR A 1 206 ? 21.867 -2.847 -2.734 1.00 97.00 206 THR A CA 1
ATOM 1605 C C . THR A 1 206 ? 22.657 -1.669 -3.287 1.00 97.00 206 THR A C 1
ATOM 1607 O O . THR A 1 206 ? 23.694 -1.870 -3.907 1.00 97.00 206 THR A O 1
ATOM 1610 N N . MET A 1 207 ? 22.222 -0.439 -3.014 1.00 97.44 207 MET A N 1
ATOM 1611 C CA . MET A 1 207 ? 22.915 0.774 -3.439 1.00 97.44 207 MET A CA 1
ATOM 1612 C C . MET A 1 207 ? 24.296 0.894 -2.789 1.00 97.44 207 MET A C 1
ATOM 1614 O O . MET A 1 207 ? 25.260 1.183 -3.487 1.00 97.44 207 MET A O 1
ATOM 1618 N N . LEU A 1 208 ? 24.419 0.614 -1.489 1.00 98.06 208 LEU A N 1
ATOM 1619 C CA . LEU A 1 208 ? 25.684 0.695 -0.754 1.00 98.06 208 LEU A CA 1
ATOM 1620 C C . LEU A 1 208 ? 26.764 -0.231 -1.328 1.00 98.06 208 LEU A C 1
ATOM 1622 O O . LEU A 1 208 ? 27.940 0.104 -1.263 1.00 98.06 208 LEU A O 1
ATOM 1626 N N . ILE A 1 209 ? 26.377 -1.380 -1.886 1.00 97.75 209 ILE A N 1
ATOM 1627 C CA . ILE A 1 209 ? 27.310 -2.348 -2.476 1.00 97.75 209 ILE A CA 1
ATOM 1628 C C . ILE A 1 209 ? 27.475 -2.101 -3.979 1.00 97.75 209 ILE A C 1
ATOM 1630 O O . ILE A 1 209 ? 28.596 -1.987 -4.475 1.00 97.75 209 ILE A O 1
ATOM 1634 N N . ALA A 1 210 ? 26.369 -2.005 -4.717 1.00 96.31 210 ALA A N 1
ATOM 1635 C CA . ALA A 1 210 ? 26.387 -1.901 -6.172 1.00 96.31 210 ALA A CA 1
ATOM 1636 C C . ALA A 1 210 ? 26.958 -0.564 -6.651 1.00 96.31 210 ALA A C 1
ATOM 1638 O O . ALA A 1 210 ? 27.624 -0.535 -7.683 1.00 96.31 210 ALA A O 1
ATOM 1639 N N . PHE A 1 211 ? 26.741 0.533 -5.916 1.00 97.31 211 PHE A N 1
ATOM 1640 C CA . PHE A 1 211 ? 27.233 1.845 -6.327 1.00 97.31 211 PHE A CA 1
ATOM 1641 C C . PHE A 1 211 ? 28.768 1.932 -6.269 1.00 97.31 211 PHE A C 1
ATOM 1643 O O . PHE A 1 211 ? 29.357 2.220 -7.310 1.00 97.31 211 PHE A O 1
ATOM 1650 N N . PRO A 1 212 ? 29.461 1.615 -5.152 1.00 97.38 212 PRO A N 1
ATOM 1651 C CA . PRO A 1 212 ? 30.924 1.628 -5.136 1.00 97.38 212 PRO A CA 1
ATOM 1652 C C . PRO A 1 212 ? 31.543 0.642 -6.126 1.00 97.38 212 PRO A C 1
ATOM 1654 O O . PRO A 1 212 ? 32.502 0.994 -6.806 1.00 97.38 212 PRO A O 1
ATOM 1657 N N . VAL A 1 213 ? 30.986 -0.570 -6.248 1.00 96.62 213 VAL A N 1
ATOM 1658 C CA . VAL A 1 213 ? 31.483 -1.580 -7.197 1.00 96.62 213 VAL A CA 1
ATOM 1659 C C . VAL A 1 213 ? 31.291 -1.116 -8.640 1.00 96.62 213 VAL A C 1
ATOM 1661 O O . VAL A 1 213 ? 32.217 -1.224 -9.439 1.00 96.62 213 VAL A O 1
ATOM 1664 N N . GLY A 1 214 ? 30.125 -0.559 -8.972 1.00 95.19 214 GLY A N 1
ATOM 1665 C CA . GLY A 1 214 ? 29.829 -0.033 -10.302 1.00 95.19 214 GLY A CA 1
ATOM 1666 C C . GLY A 1 214 ? 30.729 1.142 -10.678 1.00 95.19 214 GLY A C 1
ATOM 1667 O O . GLY A 1 214 ? 31.275 1.163 -11.778 1.00 95.19 214 GLY A O 1
ATOM 1668 N N . VAL A 1 215 ? 30.952 2.079 -9.751 1.00 96.56 215 VAL A N 1
ATOM 1669 C CA . VAL A 1 215 ? 31.863 3.216 -9.960 1.00 96.56 215 VAL A CA 1
ATOM 1670 C C . VAL A 1 215 ? 33.310 2.742 -10.108 1.00 96.56 215 VAL A C 1
ATOM 1672 O O . VAL A 1 215 ? 33.994 3.167 -11.035 1.00 96.56 215 VAL A O 1
ATOM 1675 N N . ALA A 1 216 ? 33.777 1.831 -9.249 1.00 95.69 216 ALA A N 1
ATOM 1676 C CA . ALA A 1 216 ? 35.127 1.279 -9.343 1.00 95.69 216 ALA A CA 1
ATOM 1677 C C . ALA A 1 216 ? 35.346 0.519 -10.661 1.00 95.69 216 ALA A C 1
ATOM 1679 O O . ALA A 1 216 ? 36.383 0.690 -11.300 1.00 95.69 216 ALA A O 1
ATOM 1680 N N . ALA A 1 217 ? 34.362 -0.274 -11.096 1.00 92.56 217 ALA A N 1
ATOM 1681 C CA . ALA A 1 217 ? 34.404 -0.971 -12.376 1.00 92.56 217 ALA A CA 1
ATOM 1682 C C . ALA A 1 217 ? 34.438 0.012 -13.554 1.00 92.56 217 ALA A C 1
ATOM 1684 O O . ALA A 1 217 ? 35.246 -0.168 -14.459 1.00 92.56 217 ALA A O 1
ATOM 1685 N N . ALA A 1 218 ? 33.623 1.071 -13.525 1.00 92.50 218 ALA A N 1
ATOM 1686 C CA . ALA A 1 218 ? 33.620 2.095 -14.567 1.00 92.50 218 ALA A CA 1
ATOM 1687 C C . ALA A 1 218 ? 34.976 2.813 -14.671 1.00 92.50 218 ALA A C 1
ATOM 1689 O O . ALA A 1 218 ? 35.525 2.918 -15.762 1.00 92.50 218 ALA A O 1
ATOM 1690 N N . ILE A 1 219 ? 35.555 3.236 -13.539 1.00 94.88 219 ILE A N 1
ATOM 1691 C CA . ILE A 1 219 ? 36.879 3.881 -13.510 1.00 94.88 219 ILE A CA 1
ATOM 1692 C C . ILE A 1 219 ? 37.963 2.924 -14.022 1.00 94.88 219 ILE A C 1
ATOM 1694 O O . ILE A 1 219 ? 38.816 3.327 -14.809 1.00 94.88 219 ILE A O 1
ATOM 1698 N N . TYR A 1 220 ? 37.939 1.656 -13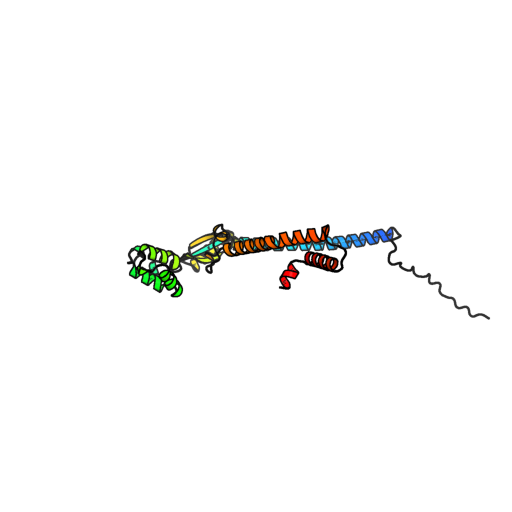.602 1.00 92.81 220 TYR A N 1
ATOM 1699 C CA . TYR A 1 220 ? 38.905 0.660 -14.067 1.00 92.81 220 TYR A CA 1
ATOM 1700 C C . TYR A 1 220 ? 38.827 0.445 -15.583 1.00 92.81 220 TYR A C 1
ATOM 1702 O O . TYR A 1 220 ? 39.862 0.435 -16.248 1.00 92.81 220 TYR A O 1
ATOM 1710 N N . LEU A 1 221 ? 37.614 0.279 -16.121 1.00 90.81 221 LEU A N 1
ATOM 1711 C CA . LEU A 1 221 ? 37.396 0.028 -17.545 1.00 90.81 221 LEU A CA 1
ATOM 1712 C C . LEU A 1 221 ? 37.771 1.233 -18.416 1.00 90.81 221 LEU A C 1
ATOM 1714 O O . LEU A 1 221 ? 38.275 1.026 -19.514 1.00 90.81 221 LEU A O 1
ATOM 1718 N N . GLU A 1 222 ? 37.562 2.457 -17.930 1.00 90.50 222 GLU A N 1
ATOM 1719 C CA . GLU A 1 222 ? 37.864 3.671 -18.695 1.00 90.50 222 GLU A CA 1
ATOM 1720 C C . GLU A 1 222 ? 39.353 4.050 -18.635 1.00 90.50 222 GLU A C 1
ATOM 1722 O O . GLU A 1 222 ? 39.959 4.340 -19.663 1.00 90.50 222 GLU A O 1
ATOM 1727 N N . GLU A 1 223 ? 39.962 4.028 -17.445 1.00 90.25 223 GLU A N 1
ATOM 1728 C CA . GLU A 1 223 ? 41.302 4.601 -17.244 1.00 90.25 223 GLU A CA 1
ATOM 1729 C C . GLU A 1 223 ? 42.423 3.552 -17.300 1.00 90.25 223 GLU A C 1
ATOM 1731 O O . GLU A 1 223 ? 43.527 3.825 -17.769 1.00 90.25 223 GLU A O 1
ATOM 1736 N N . TYR A 1 224 ? 42.170 2.334 -16.816 1.00 87.12 224 TYR A N 1
ATOM 1737 C CA . TYR A 1 224 ? 43.226 1.337 -16.598 1.00 87.12 224 TYR A CA 1
ATOM 1738 C C . TYR A 1 224 ? 43.162 0.157 -17.560 1.00 87.12 224 TYR A C 1
ATOM 1740 O O . TYR A 1 224 ? 44.153 -0.564 -17.729 1.00 87.12 224 TYR A O 1
ATOM 1748 N N . ALA A 1 225 ? 42.009 -0.089 -18.171 1.00 85.19 225 ALA A N 1
ATOM 1749 C CA . ALA A 1 225 ? 41.831 -1.290 -18.948 1.00 85.19 225 ALA A CA 1
ATOM 1750 C C . ALA A 1 225 ? 42.479 -1.196 -20.335 1.00 85.19 225 ALA A C 1
ATOM 1752 O O . ALA A 1 225 ? 42.122 -0.396 -21.198 1.00 85.19 225 ALA A O 1
ATOM 1753 N N . GLY A 1 226 ? 43.446 -2.081 -20.576 1.00 82.44 226 GLY A N 1
ATOM 1754 C CA . GLY A 1 226 ? 44.040 -2.264 -21.896 1.00 82.44 226 GLY A CA 1
ATOM 1755 C C . GLY A 1 226 ? 43.118 -3.025 -22.856 1.00 82.44 226 GLY A C 1
ATOM 1756 O O . GLY A 1 226 ? 42.179 -3.712 -22.454 1.00 82.44 226 GLY A O 1
ATOM 1757 N N . ARG A 1 227 ? 43.439 -2.991 -24.157 1.00 79.88 227 ARG A N 1
ATOM 1758 C CA . ARG A 1 227 ? 42.704 -3.725 -25.209 1.00 79.88 227 ARG A CA 1
ATOM 1759 C C . ARG A 1 227 ? 42.949 -5.241 -25.146 1.00 79.88 227 ARG A C 1
ATOM 1761 O O . ARG A 1 227 ? 43.584 -5.811 -26.032 1.00 79.88 227 ARG A O 1
ATOM 1768 N N . CYS A 1 228 ? 42.429 -5.916 -24.125 1.00 89.50 228 CYS A N 1
ATOM 1769 C CA . CYS A 1 228 ? 42.480 -7.370 -23.986 1.00 89.50 228 CYS A CA 1
ATOM 1770 C C . CYS A 1 228 ? 41.107 -8.008 -24.260 1.00 89.50 228 CYS A C 1
ATOM 1772 O O . CYS A 1 228 ? 40.067 -7.349 -24.266 1.00 89.50 228 CYS A O 1
ATOM 1774 N N . TRP A 1 229 ? 41.095 -9.309 -24.548 1.00 90.81 229 TRP A N 1
ATOM 1775 C CA . TRP A 1 229 ? 39.853 -10.018 -24.865 1.00 90.81 229 TRP A CA 1
ATOM 1776 C C . TRP A 1 229 ? 38.914 -10.143 -23.655 1.00 90.81 229 TRP A C 1
ATOM 1778 O O . TRP A 1 229 ? 37.700 -10.102 -23.836 1.00 90.81 229 TRP A O 1
ATOM 1788 N N . TRP A 1 230 ? 39.468 -10.220 -22.441 1.00 88.56 230 TRP A N 1
ATOM 1789 C CA . TRP A 1 230 ? 38.705 -10.229 -21.192 1.00 88.56 230 TRP A CA 1
ATOM 1790 C C . TRP A 1 230 ? 37.9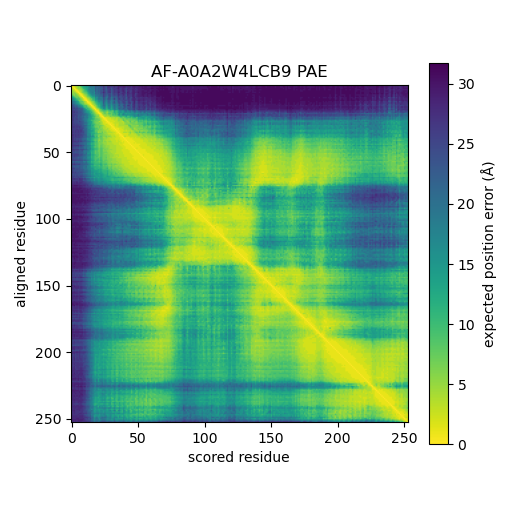11 -8.935 -20.994 1.00 88.56 230 TRP A C 1
ATOM 1792 O O . TRP A 1 230 ? 36.735 -8.996 -20.653 1.00 88.56 230 TRP A O 1
ATOM 1802 N N . ASN A 1 231 ? 38.506 -7.775 -21.287 1.00 89.12 231 ASN A N 1
ATOM 1803 C CA . ASN A 1 231 ? 37.817 -6.492 -21.150 1.00 89.12 231 ASN A CA 1
ATOM 1804 C C . ASN A 1 231 ? 36.645 -6.362 -22.123 1.00 89.12 231 ASN A C 1
ATOM 1806 O O . ASN A 1 231 ? 35.542 -6.000 -21.727 1.00 89.12 231 ASN A O 1
ATOM 1810 N N . ARG A 1 232 ? 36.854 -6.784 -23.379 1.00 89.31 232 ARG A N 1
ATOM 1811 C CA . ARG A 1 232 ? 35.783 -6.837 -24.387 1.00 89.31 232 ARG A CA 1
ATOM 1812 C C . ARG A 1 232 ? 34.627 -7.735 -23.952 1.00 89.31 232 ARG A C 1
ATOM 1814 O O . ARG A 1 232 ? 33.471 -7.411 -24.215 1.00 89.31 232 ARG A O 1
ATOM 1821 N N . LEU A 1 233 ? 34.925 -8.858 -23.294 1.00 92.81 233 LEU A N 1
ATOM 1822 C CA . LEU A 1 233 ? 33.896 -9.740 -22.748 1.00 92.81 233 LEU A CA 1
ATOM 1823 C C . LEU A 1 233 ? 33.101 -9.037 -21.638 1.00 92.81 233 LEU A C 1
ATOM 1825 O O . LEU A 1 233 ? 31.873 -9.091 -21.658 1.00 92.81 233 LEU A O 1
ATOM 1829 N N . ILE A 1 234 ? 33.776 -8.359 -20.705 1.00 91.50 234 ILE A N 1
ATOM 1830 C CA . ILE A 1 234 ? 33.137 -7.620 -19.604 1.00 91.50 234 ILE A CA 1
ATOM 1831 C C . ILE A 1 234 ? 32.245 -6.497 -20.149 1.00 91.50 234 ILE A C 1
ATOM 1833 O O . ILE A 1 234 ? 31.060 -6.461 -19.828 1.00 91.50 234 ILE A O 1
ATOM 1837 N N . GLU A 1 235 ? 32.766 -5.640 -21.030 1.00 90.50 235 GLU A N 1
ATOM 1838 C CA . GLU A 1 235 ? 32.014 -4.543 -21.661 1.00 90.50 235 GLU A CA 1
ATOM 1839 C C . GLU A 1 235 ? 30.777 -5.050 -22.415 1.00 90.50 235 GLU A C 1
ATOM 1841 O O . GLU A 1 235 ? 29.689 -4.486 -22.293 1.00 90.50 235 GLU A O 1
ATOM 1846 N N . THR A 1 236 ? 30.914 -6.151 -23.162 1.00 91.44 236 THR A N 1
ATOM 1847 C CA . THR A 1 236 ? 29.785 -6.761 -23.882 1.00 91.44 236 THR A CA 1
ATOM 1848 C C . THR A 1 236 ? 28.710 -7.249 -22.912 1.00 91.44 236 THR A C 1
ATOM 1850 O O . THR A 1 236 ? 27.526 -7.008 -23.139 1.00 91.44 236 THR A O 1
ATOM 1853 N N . ASN A 1 237 ? 29.096 -7.900 -21.810 1.00 92.44 237 ASN A N 1
ATOM 1854 C CA . ASN A 1 237 ? 28.142 -8.360 -20.801 1.00 92.44 237 ASN A CA 1
ATOM 1855 C C . ASN A 1 237 ? 27.461 -7.196 -20.076 1.00 92.44 237 ASN A C 1
ATOM 1857 O O . ASN A 1 237 ? 26.253 -7.257 -19.880 1.00 92.44 237 ASN A O 1
ATOM 1861 N N . ILE A 1 238 ? 28.184 -6.127 -19.732 1.00 91.12 238 ILE A N 1
ATOM 1862 C CA . ILE A 1 238 ? 27.599 -4.929 -19.109 1.00 91.12 238 ILE A CA 1
ATOM 1863 C C . ILE A 1 238 ? 26.560 -4.295 -20.040 1.00 91.12 238 ILE A C 1
ATOM 1865 O O . ILE A 1 238 ? 25.438 -4.028 -19.613 1.00 91.12 238 ILE A O 1
ATOM 1869 N N . ASN A 1 239 ? 26.897 -4.111 -21.319 1.00 91.00 239 ASN A N 1
ATOM 1870 C CA . ASN A 1 239 ? 25.979 -3.540 -22.306 1.00 91.00 239 ASN A CA 1
ATOM 1871 C C . ASN A 1 239 ? 24.747 -4.424 -22.532 1.00 91.00 239 ASN A C 1
ATOM 1873 O O . ASN A 1 239 ? 23.626 -3.918 -22.593 1.00 91.00 239 ASN A O 1
ATOM 1877 N N . ASN A 1 240 ? 24.935 -5.745 -22.602 1.00 91.06 240 ASN A N 1
ATOM 1878 C CA . ASN A 1 240 ? 23.820 -6.683 -22.692 1.00 91.06 240 ASN A CA 1
ATOM 1879 C C . ASN A 1 240 ? 22.945 -6.616 -21.438 1.00 91.06 240 ASN A C 1
ATOM 1881 O O . ASN A 1 240 ? 21.724 -6.552 -21.555 1.00 91.06 240 ASN A O 1
ATOM 1885 N N . LEU A 1 241 ? 23.552 -6.572 -20.247 1.00 89.81 241 LEU A N 1
ATOM 1886 C CA . LEU A 1 241 ? 22.812 -6.527 -18.992 1.00 89.81 241 LEU A CA 1
ATOM 1887 C C . LEU A 1 241 ? 21.982 -5.244 -18.865 1.00 89.81 241 LEU A C 1
ATOM 1889 O O . LEU A 1 241 ? 20.819 -5.308 -18.466 1.00 89.81 241 LEU A O 1
ATOM 1893 N N . ALA A 1 242 ? 22.558 -4.105 -19.258 1.00 88.75 242 ALA A N 1
ATOM 1894 C CA . ALA A 1 242 ? 21.899 -2.802 -19.262 1.00 88.75 242 ALA A CA 1
ATOM 1895 C C . ALA A 1 242 ? 20.789 -2.681 -20.323 1.00 88.75 242 ALA A C 1
ATOM 1897 O O . ALA A 1 242 ? 19.854 -1.901 -20.146 1.00 88.75 242 ALA A O 1
ATOM 1898 N N . GLY A 1 243 ? 20.886 -3.433 -21.425 1.00 87.94 243 GLY A N 1
ATOM 1899 C CA . GLY A 1 243 ? 19.926 -3.393 -22.532 1.00 87.94 243 GLY A CA 1
ATOM 1900 C C . GLY A 1 243 ? 18.694 -4.285 -22.355 1.00 87.94 243 GLY A C 1
ATOM 1901 O O . GLY A 1 243 ? 17.709 -4.115 -23.076 1.00 87.94 243 GLY A O 1
ATOM 1902 N N . VAL A 1 244 ? 18.720 -5.240 -21.422 1.00 91.31 244 VAL A N 1
ATOM 1903 C CA . VAL A 1 244 ? 17.596 -6.156 -21.186 1.00 91.31 244 VAL A CA 1
ATOM 1904 C C . VAL A 1 244 ? 16.516 -5.471 -20.332 1.00 91.31 244 VAL A C 1
ATOM 1906 O O . VAL A 1 244 ? 16.820 -4.926 -19.270 1.00 91.31 244 VAL A O 1
ATOM 1909 N N . PRO A 1 245 ? 15.232 -5.524 -20.738 1.00 88.00 245 PRO A N 1
ATOM 1910 C CA . PRO A 1 245 ? 14.129 -4.997 -19.940 1.00 88.00 245 PRO A CA 1
ATOM 1911 C C . PRO A 1 245 ? 14.036 -5.662 -18.560 1.00 88.00 245 PRO A C 1
ATOM 1913 O O . PRO A 1 245 ? 14.085 -6.887 -18.452 1.00 88.00 245 PRO A O 1
ATOM 1916 N N . SER A 1 246 ? 13.792 -4.872 -17.510 1.00 88.44 246 SER A N 1
ATOM 1917 C CA . SER A 1 246 ? 13.702 -5.361 -16.121 1.00 88.44 246 SER A CA 1
ATOM 1918 C C . SER A 1 246 ? 12.662 -6.469 -15.908 1.00 88.44 246 SER A C 1
ATOM 1920 O O . SER A 1 246 ? 12.864 -7.346 -15.071 1.00 88.44 246 SER A O 1
ATOM 1922 N N . ILE A 1 247 ? 11.583 -6.479 -16.698 1.00 88.81 247 ILE A N 1
ATOM 1923 C CA . ILE A 1 247 ? 10.545 -7.524 -16.668 1.00 88.81 247 ILE A CA 1
ATOM 1924 C C . ILE A 1 247 ? 11.132 -8.907 -16.982 1.00 88.81 247 ILE A C 1
ATOM 1926 O O . ILE A 1 247 ? 10.730 -9.889 -16.367 1.00 88.81 247 ILE A O 1
ATOM 1930 N N . ILE A 1 248 ? 12.099 -8.991 -17.902 1.00 89.06 248 ILE A N 1
ATOM 1931 C CA . ILE A 1 248 ? 12.715 -10.268 -18.284 1.00 89.06 248 ILE A CA 1
ATOM 1932 C C . ILE A 1 248 ? 13.521 -10.838 -17.116 1.00 89.06 248 ILE A C 1
ATOM 1934 O O . ILE A 1 248 ? 13.387 -12.020 -16.809 1.00 89.06 248 ILE A O 1
ATOM 1938 N N . TYR A 1 249 ? 14.287 -9.997 -16.414 1.00 85.06 249 TYR A N 1
ATOM 1939 C CA . TYR A 1 249 ? 14.988 -10.421 -15.199 1.00 85.06 249 TYR A CA 1
ATOM 1940 C C . TYR A 1 249 ? 14.019 -10.877 -14.108 1.00 85.06 249 TYR A C 1
ATOM 1942 O O . TYR A 1 249 ? 14.251 -11.905 -13.485 1.00 85.06 249 TYR A O 1
ATOM 1950 N N . GLY A 1 250 ? 12.898 -10.172 -13.931 1.00 81.31 250 GLY A N 1
ATOM 1951 C CA . GLY A 1 250 ? 11.871 -10.560 -12.960 1.00 81.31 250 GLY A CA 1
ATOM 1952 C C . GLY A 1 250 ? 11.182 -11.895 -13.269 1.00 81.31 250 GLY A C 1
ATOM 1953 O O . GLY A 1 250 ? 10.686 -12.543 -12.354 1.00 81.31 250 GLY A O 1
ATOM 1954 N N . MET A 1 251 ? 11.148 -12.319 -14.536 1.00 89.75 251 MET A N 1
ATOM 1955 C CA . MET A 1 251 ? 10.552 -13.595 -14.948 1.00 89.75 251 MET A CA 1
ATOM 1956 C C . MET A 1 251 ? 11.508 -14.791 -14.860 1.00 89.75 251 MET A C 1
ATOM 1958 O O . MET A 1 251 ? 11.036 -15.917 -14.718 1.00 89.75 251 MET A O 1
ATOM 1962 N N . LEU A 1 252 ? 12.819 -14.576 -15.003 1.00 81.88 252 LEU A N 1
ATOM 1963 C CA . LEU A 1 252 ? 13.810 -15.659 -15.041 1.00 81.88 252 LEU A CA 1
ATOM 1964 C C . LEU A 1 252 ? 14.200 -16.186 -13.652 1.00 81.88 252 LEU A C 1
ATOM 1966 O O . LEU A 1 252 ? 14.670 -17.320 -13.578 1.00 81.88 252 LEU A O 1
ATOM 1970 N N . GLY A 1 253 ? 13.920 -15.422 -12.590 1.00 52.16 253 GLY A N 1
ATOM 1971 C CA . GLY A 1 253 ? 14.230 -15.796 -11.207 1.00 52.16 253 GLY A CA 1
ATOM 1972 C C . GLY A 1 253 ? 15.667 -15.480 -10.835 1.00 52.16 253 GLY A C 1
ATOM 1973 O O . GLY A 1 253 ? 16.566 -16.230 -11.270 1.00 52.16 253 GLY A O 1
#

Radius of gyration: 37.61 Å; Cα contacts (8 Å, |Δi|>4): 195; chains: 1; bounding box: 76×34×141 Å